Protein AF-A0A8T2PLU5-F1 (afdb_monomer)

Mean predicted aligned error: 11.05 Å

Sequence (264 aa):
MNGEDPSNAMPVIFGKSSCAEYAKEAYTAVVYHNRSPDFHDEIKIKLPASLTDHHHILFTFYHVSCQQKQNTPLETPVGYTWIPMLQNGRLRTGHFCLPVSLEKPPQSYSVLSPDVSHIHVPAATALDGTVPLPGMKWVDNHRGVFNVEVVSVSTIHTQDQYLDKFFALVHALDEHMFPVRIGDMRIMENNLEAELKSSIAALNSSQLEPIVRFLHLLLDKLVLLVVRPPVIAGQIGSALCPELHGPLCPSKFSHSSAIYFFIL

Foldseek 3Di:
DQADDLVPQDQFKQDPPVDRTGDSDDDFDDDPPDPQDDGPDKIKGWDDLDDDLLDKDKDWDWDADPDDDPPDDRIDTQWIAMDQQDFLNAGDFFKDLFWTFRDDDDPPCSNEHLQLPPDPDDPVPPPGSYDPPPPTHTDPNSGRRDIKGKDKDWLRHDPWLLVNQLVQLLVCLVVVDPQGDRPPDTRGLVCSLVSNVVSVVCVVVTDPVSCVSNVVVVVVSVVCCQVQQRQRPNDRSPPHDPDDDDDDDDDDDPDPTIMMMIMD

Nearest PDB structures (foldseek):
  7cly-assembly1_A  TM=7.920E-01  e=7.688E-13  Mus musculus
  7pjj-assembly1_A  TM=5.827E-01  e=6.458E+00  Streptomyces scabiei 87.22

Structure (mmCIF, N/CA/C/O backbone):
data_AF-A0A8T2PLU5-F1
#
_entry.id   AF-A0A8T2PLU5-F1
#
loop_
_atom_site.group_PDB
_atom_site.id
_atom_site.type_symbol
_atom_site.label_atom_id
_atom_site.label_alt_id
_atom_site.label_comp_id
_atom_site.label_asym_id
_atom_site.label_entity_id
_atom_site.label_seq_id
_atom_site.pdbx_PDB_ins_code
_atom_site.Cartn_x
_atom_site.Cartn_y
_atom_site.Cartn_z
_atom_site.occupancy
_atom_site.B_iso_or_equiv
_atom_site.auth_seq_id
_atom_site.auth_comp_id
_atom_site.auth_asym_id
_atom_site.auth_atom_id
_atom_site.pdbx_PDB_model_num
ATOM 1 N N . MET A 1 1 ? -2.612 6.638 5.487 1.00 86.31 1 MET A N 1
ATOM 2 C CA . MET A 1 1 ? -2.217 7.881 6.195 1.00 86.31 1 MET A CA 1
ATOM 3 C C . MET A 1 1 ? -0.884 8.368 5.634 1.00 86.31 1 MET A C 1
ATOM 5 O O . MET A 1 1 ? -0.233 7.570 4.974 1.00 86.31 1 MET A O 1
ATOM 9 N N . ASN A 1 2 ? -0.493 9.631 5.847 1.00 82.81 2 ASN A N 1
ATOM 10 C CA . ASN A 1 2 ? 0.840 10.166 5.498 1.00 82.81 2 ASN A CA 1
ATOM 11 C C . ASN A 1 2 ? 1.488 10.769 6.755 1.00 82.81 2 ASN A C 1
ATOM 13 O O . ASN A 1 2 ? 1.531 11.987 6.922 1.00 82.81 2 ASN A O 1
ATOM 17 N N . GLY A 1 3 ? 1.862 9.893 7.688 1.00 85.62 3 GLY A N 1
ATOM 18 C CA . GLY A 1 3 ? 2.185 10.235 9.077 1.00 85.62 3 GLY A CA 1
ATOM 19 C C . GLY A 1 3 ? 1.317 9.460 10.071 1.00 85.62 3 GLY A C 1
ATOM 20 O O . GLY A 1 3 ? 0.319 8.854 9.683 1.00 85.62 3 GLY A O 1
ATOM 21 N N . GLU A 1 4 ? 1.730 9.445 11.336 1.00 88.06 4 GLU A N 1
ATOM 22 C CA . GLU A 1 4 ? 1.225 8.527 12.373 1.00 88.06 4 GLU A CA 1
ATOM 23 C C . GLU A 1 4 ? 0.131 9.126 13.260 1.00 88.06 4 GLU A C 1
ATOM 25 O O . GLU A 1 4 ? -0.598 8.385 13.920 1.00 88.06 4 GLU A O 1
ATOM 30 N N . ASP A 1 5 ? -0.006 10.454 13.272 1.00 88.31 5 ASP A N 1
ATOM 31 C CA . ASP A 1 5 ? -1.063 11.124 14.020 1.00 88.31 5 ASP A CA 1
ATOM 32 C C . ASP A 1 5 ? -2.411 10.964 13.291 1.00 88.31 5 ASP A C 1
ATOM 34 O O . ASP A 1 5 ? -2.453 11.060 12.060 1.00 88.31 5 ASP A O 1
ATOM 38 N N . PRO A 1 6 ? -3.539 10.776 14.001 1.00 84.62 6 PRO A N 1
ATOM 39 C CA . PRO A 1 6 ? -4.861 10.688 13.375 1.00 84.62 6 PRO A CA 1
ATOM 40 C C . PRO A 1 6 ? -5.200 11.866 12.445 1.00 84.62 6 PRO A C 1
ATOM 42 O O . PRO A 1 6 ? -5.906 11.693 11.451 1.00 84.62 6 PRO A O 1
ATOM 45 N N . SER A 1 7 ? -4.667 13.064 12.702 1.00 88.38 7 SER A N 1
ATOM 46 C CA . SER A 1 7 ? -4.827 14.228 11.820 1.00 88.38 7 SER A CA 1
ATOM 47 C C . SER A 1 7 ? -4.165 14.050 10.446 1.00 88.38 7 SER A C 1
ATOM 49 O O . SER A 1 7 ? -4.600 14.677 9.477 1.00 88.38 7 SER A O 1
ATOM 51 N N . ASN A 1 8 ? -3.180 13.151 10.325 1.00 89.94 8 ASN A N 1
ATOM 52 C CA . ASN A 1 8 ? -2.519 12.777 9.072 1.00 89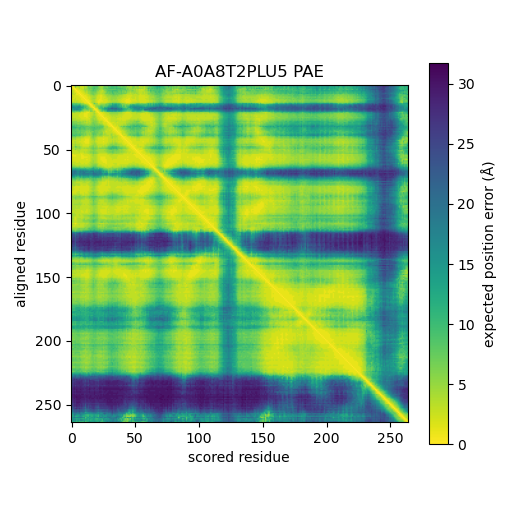.94 8 ASN A CA 1
ATOM 53 C C . ASN A 1 8 ? -3.309 11.741 8.250 1.00 89.94 8 ASN A C 1
ATOM 55 O O . ASN A 1 8 ? -2.843 11.290 7.193 1.00 89.94 8 ASN A O 1
ATOM 59 N N . ALA A 1 9 ? -4.508 11.353 8.700 1.00 91.31 9 ALA A N 1
ATOM 60 C CA . ALA A 1 9 ? -5.415 10.542 7.906 1.00 91.31 9 ALA A CA 1
ATOM 61 C C . ALA A 1 9 ? -5.853 11.297 6.642 1.00 91.31 9 ALA A C 1
ATOM 63 O O . ALA A 1 9 ? -6.350 12.429 6.683 1.00 91.31 9 ALA A O 1
ATOM 64 N N . MET A 1 10 ? -5.640 10.652 5.497 1.00 92.31 10 MET A N 1
ATOM 65 C CA . MET A 1 10 ? -5.844 11.245 4.181 1.00 92.31 10 MET A CA 1
ATOM 66 C C . MET A 1 10 ? -7.239 10.905 3.654 1.00 92.31 10 MET A C 1
ATOM 68 O O . MET A 1 10 ? -7.650 9.755 3.794 1.00 92.31 10 MET A O 1
ATOM 72 N N . PRO A 1 11 ? -7.951 11.845 3.009 1.00 92.38 11 PRO A N 1
ATOM 73 C CA . PRO A 1 11 ? -9.226 11.566 2.360 1.00 92.38 11 PRO A CA 1
ATOM 74 C C . PRO A 1 11 ? -8.965 10.854 1.026 1.00 92.38 11 PRO A C 1
ATOM 76 O O . PRO A 1 11 ? -8.962 11.473 -0.035 1.00 92.38 11 PRO A O 1
ATOM 79 N N . VAL A 1 12 ? -8.659 9.561 1.092 1.00 92.00 12 VAL A N 1
ATOM 80 C CA . VAL A 1 12 ? -8.262 8.739 -0.066 1.00 92.00 12 VAL A CA 1
ATOM 81 C C . VAL A 1 12 ? -9.106 7.483 -0.226 1.00 92.00 12 VAL A C 1
ATOM 83 O O . VAL A 1 12 ? -8.968 6.786 -1.227 1.00 92.00 12 VAL A O 1
ATOM 86 N N . ILE A 1 13 ? -9.980 7.180 0.730 1.00 92.88 13 ILE A N 1
ATOM 87 C CA . ILE A 1 13 ? -10.847 6.006 0.673 1.00 92.88 13 ILE A CA 1
ATOM 88 C C . ILE A 1 13 ? -12.109 6.379 -0.096 1.00 92.88 13 ILE A C 1
ATOM 90 O O . ILE A 1 13 ? -12.711 7.415 0.176 1.00 92.88 13 ILE A O 1
ATOM 94 N N . PHE A 1 14 ? -12.516 5.567 -1.067 1.00 89.38 14 PHE A N 1
ATOM 95 C CA . PHE A 1 14 ? -13.770 5.814 -1.774 1.00 89.38 14 PHE A CA 1
ATOM 96 C C . PHE A 1 14 ? -14.955 5.604 -0.831 1.00 89.38 14 PHE A C 1
ATOM 98 O O . PHE A 1 14 ? -15.034 4.591 -0.135 1.00 89.38 14 PHE A O 1
ATOM 105 N N . GLY A 1 15 ? -15.890 6.555 -0.827 1.00 83.62 15 GLY A N 1
ATOM 106 C CA . GLY A 1 15 ? -17.174 6.382 -0.164 1.00 83.62 15 GLY A CA 1
ATOM 107 C C . GLY A 1 15 ? -18.008 5.260 -0.792 1.00 83.62 15 GLY A C 1
ATOM 108 O O . GLY A 1 15 ? -17.672 4.688 -1.832 1.00 83.62 15 GLY A O 1
ATOM 109 N N . LYS A 1 16 ? -19.149 4.960 -0.163 1.00 76.38 16 LYS A N 1
ATOM 110 C CA . LYS A 1 16 ? -20.149 4.044 -0.735 1.00 76.38 16 LYS A CA 1
ATOM 111 C C . LYS A 1 16 ? -20.596 4.557 -2.108 1.00 76.38 16 LYS A C 1
ATOM 113 O O . LYS A 1 16 ? -20.544 5.754 -2.363 1.00 76.38 16 LYS A O 1
ATOM 118 N N . SER A 1 17 ? -21.089 3.667 -2.966 1.00 68.44 17 SER A N 1
ATOM 119 C CA . SER A 1 17 ? -21.418 3.906 -4.386 1.00 68.44 17 SER A CA 1
ATOM 120 C C . SER A 1 17 ? -22.312 5.122 -4.694 1.00 68.44 17 SER A C 1
ATOM 122 O O . SER A 1 17 ? -22.356 5.565 -5.837 1.00 68.44 17 SER A O 1
ATOM 124 N N . SER A 1 18 ? -22.994 5.687 -3.698 1.00 65.38 18 SER A N 1
ATOM 125 C CA . SER A 1 18 ? -23.814 6.899 -3.801 1.00 65.38 18 SER A CA 1
ATOM 126 C C . SER A 1 18 ? -23.143 8.182 -3.282 1.00 65.38 18 SER A C 1
ATOM 128 O O . SER A 1 18 ? -23.806 9.213 -3.200 1.00 65.38 18 SER A O 1
ATOM 130 N N . CYS A 1 19 ? -21.868 8.141 -2.888 1.00 61.38 19 CYS A N 1
ATOM 131 C CA . CYS A 1 19 ? -21.133 9.266 -2.317 1.00 61.38 19 CYS A CA 1
ATOM 132 C C . CYS A 1 19 ? -19.833 9.506 -3.094 1.00 61.38 19 CYS A C 1
ATOM 134 O O . CYS A 1 19 ? -18.943 8.660 -3.112 1.00 61.38 19 CYS A O 1
ATOM 136 N N . ALA A 1 20 ? -19.725 10.673 -3.731 1.00 63.12 20 ALA A N 1
ATOM 137 C CA . ALA A 1 20 ? -18.543 11.062 -4.503 1.00 63.12 20 ALA A CA 1
ATOM 138 C C . ALA A 1 20 ? -17.372 11.551 -3.626 1.00 63.12 20 ALA A C 1
ATOM 140 O O . ALA A 1 20 ? -16.301 11.854 -4.154 1.00 63.12 20 ALA A O 1
ATOM 141 N N . GLU A 1 21 ? -17.566 11.661 -2.310 1.00 83.81 21 GLU A N 1
ATOM 142 C CA . GLU A 1 21 ? -16.553 12.179 -1.394 1.00 83.81 21 GLU A CA 1
ATOM 143 C C . GLU A 1 21 ? -15.596 11.083 -0.920 1.00 83.81 21 GLU A C 1
ATOM 145 O O . GLU A 1 21 ? -15.991 9.947 -0.639 1.00 83.81 21 GLU A O 1
ATOM 150 N N . TYR A 1 22 ? -14.317 11.447 -0.820 1.00 89.25 22 TYR A N 1
ATOM 151 C CA . TYR A 1 22 ? -13.304 10.580 -0.239 1.00 89.25 22 TYR A CA 1
ATOM 152 C C . TYR A 1 22 ? -13.341 10.658 1.288 1.00 89.25 22 TYR A C 1
ATOM 154 O O . TYR A 1 22 ? -13.323 11.744 1.870 1.00 89.25 22 TYR A O 1
ATOM 162 N N . ALA A 1 23 ? -13.319 9.498 1.932 1.00 91.69 23 ALA A N 1
ATOM 163 C CA . ALA A 1 23 ? -13.262 9.354 3.375 1.00 91.69 23 ALA A CA 1
ATOM 164 C C . ALA A 1 23 ? -11.823 9.148 3.869 1.00 91.69 23 ALA A C 1
ATOM 166 O O . ALA A 1 23 ? -10.929 8.722 3.128 1.00 91.69 23 ALA A O 1
ATOM 167 N N . LYS A 1 24 ? -11.608 9.466 5.149 1.00 92.56 24 LYS A N 1
ATOM 168 C CA . LYS A 1 24 ? -10.340 9.236 5.860 1.00 92.56 24 LYS A CA 1
ATOM 169 C C . LYS A 1 24 ? -10.253 7.856 6.508 1.00 92.56 24 LYS A C 1
ATOM 171 O O . LYS A 1 24 ? -9.154 7.362 6.738 1.00 92.56 24 LYS A O 1
ATOM 176 N N . GLU A 1 25 ? -11.404 7.263 6.785 1.00 92.19 25 GLU A N 1
ATOM 177 C CA . GLU A 1 25 ? -11.571 5.983 7.462 1.00 92.19 25 GLU A CA 1
ATOM 178 C C . GLU A 1 25 ? -12.743 5.221 6.836 1.00 92.19 25 GLU A C 1
ATOM 180 O O . GLU A 1 25 ? -13.618 5.813 6.197 1.00 92.19 25 GLU A O 1
ATOM 185 N N . ALA A 1 26 ? -12.738 3.903 6.998 1.00 91.75 26 ALA A N 1
ATOM 186 C CA . ALA A 1 26 ? -13.814 3.019 6.584 1.00 91.75 26 ALA A CA 1
ATOM 187 C C . ALA A 1 26 ? -14.025 1.951 7.656 1.00 91.75 26 ALA A C 1
ATOM 189 O O . ALA A 1 26 ? -13.087 1.558 8.348 1.00 91.75 26 ALA A O 1
ATOM 190 N N . TYR A 1 27 ? -15.267 1.495 7.769 1.00 90.31 27 TYR A N 1
ATOM 191 C CA . TYR A 1 27 ? -15.693 0.513 8.756 1.00 90.31 27 TYR A CA 1
ATOM 192 C C . TYR A 1 27 ? -16.294 -0.688 8.042 1.00 90.31 27 TYR A C 1
ATOM 194 O O . TYR A 1 27 ? -17.073 -0.521 7.099 1.00 90.31 27 TYR A O 1
ATOM 202 N N . THR A 1 28 ? -15.951 -1.877 8.522 1.00 90.25 28 THR A N 1
ATOM 203 C CA . THR A 1 28 ? -16.570 -3.130 8.092 1.00 90.25 28 THR A CA 1
ATOM 204 C C . THR A 1 28 ? -17.903 -3.342 8.804 1.00 90.25 28 THR A C 1
ATOM 206 O O . THR A 1 28 ? -18.246 -2.648 9.770 1.00 90.25 28 THR A O 1
ATOM 209 N N . ALA A 1 29 ? -18.671 -4.331 8.351 1.00 87.38 29 ALA A N 1
ATOM 210 C CA . ALA A 1 29 ? -19.828 -4.798 9.109 1.00 87.38 29 ALA A CA 1
ATOM 211 C C . ALA A 1 29 ? -19.424 -5.319 10.507 1.00 87.38 29 ALA A C 1
ATOM 213 O O . ALA A 1 29 ? -18.314 -5.806 10.718 1.00 87.38 29 ALA A O 1
ATOM 214 N N . VAL A 1 30 ? -20.344 -5.252 11.474 1.00 87.44 30 VAL A N 1
ATOM 215 C CA . VAL A 1 30 ? -20.145 -5.806 12.825 1.00 87.44 30 VAL A CA 1
ATOM 216 C C . VAL A 1 30 ? -20.863 -7.147 12.925 1.00 87.44 30 VAL A C 1
ATOM 218 O O . VAL A 1 30 ? -22.074 -7.221 12.718 1.00 87.44 30 VAL A O 1
ATOM 221 N N . VAL A 1 31 ? -20.134 -8.205 13.286 1.00 88.12 31 VAL A N 1
ATOM 222 C CA . VAL A 1 31 ? -20.703 -9.546 13.485 1.00 88.12 31 VAL A CA 1
ATOM 223 C C . VAL A 1 31 ? -20.867 -9.823 14.978 1.00 88.12 31 VAL A C 1
ATOM 225 O O . VAL A 1 31 ? -19.904 -9.815 15.744 1.00 88.12 31 VAL A O 1
ATOM 228 N N . TYR A 1 32 ? -22.103 -10.076 15.405 1.00 85.94 32 TYR A N 1
ATOM 229 C CA . TYR A 1 32 ? -22.426 -10.294 16.814 1.00 85.94 32 TYR A CA 1
ATOM 230 C C . TYR A 1 32 ? -21.964 -11.677 17.303 1.00 85.94 32 TYR A C 1
ATOM 232 O O . TYR A 1 32 ? -22.254 -12.688 16.669 1.00 85.94 32 TYR A O 1
ATOM 240 N N . HIS A 1 33 ? -21.274 -11.718 18.451 1.00 84.50 33 HIS A N 1
ATOM 241 C CA . HIS A 1 33 ? -20.776 -12.943 19.110 1.00 84.50 33 HIS A CA 1
ATOM 242 C C . HIS A 1 33 ? -19.928 -13.877 18.234 1.00 84.50 33 HIS A C 1
ATOM 244 O O . HIS A 1 33 ? -19.919 -15.089 18.448 1.00 84.50 33 HIS A O 1
ATOM 250 N N . ASN A 1 34 ? -19.161 -13.329 17.291 1.00 83.88 34 ASN A N 1
ATOM 251 C CA . ASN A 1 34 ? -18.208 -14.108 16.507 1.00 83.88 34 ASN A CA 1
ATOM 252 C C . ASN A 1 34 ? -16.765 -13.688 16.827 1.00 83.88 34 ASN A C 1
ATOM 254 O O . ASN A 1 34 ? -16.407 -12.523 16.683 1.00 83.88 34 ASN A O 1
ATOM 258 N N . ARG A 1 35 ? -15.936 -14.642 17.270 1.00 81.31 35 ARG A N 1
ATOM 259 C CA . ARG A 1 35 ? -14.507 -14.418 17.563 1.00 81.31 35 ARG A CA 1
ATOM 260 C C . ARG A 1 35 ? -13.607 -14.548 16.330 1.00 81.31 35 ARG A C 1
ATOM 262 O O . ARG A 1 35 ? -12.447 -14.168 16.401 1.00 81.31 35 ARG A O 1
ATOM 269 N N . SER A 1 36 ? -14.135 -15.078 15.232 1.00 84.69 36 SER A N 1
ATOM 270 C CA . SER A 1 36 ? -13.455 -15.240 13.946 1.00 84.69 36 SER A CA 1
ATOM 271 C C . SER A 1 36 ? -14.407 -14.809 12.822 1.00 84.69 36 SER A C 1
ATOM 273 O O . SER A 1 36 ? -14.936 -15.664 12.101 1.00 84.69 36 SER A O 1
ATOM 275 N N . PRO A 1 37 ? -14.741 -13.508 12.740 1.00 86.94 37 PRO A N 1
ATOM 276 C CA . PRO A 1 37 ? -15.577 -13.005 11.662 1.00 86.94 37 PRO A CA 1
ATOM 277 C C . PRO A 1 37 ? -14.855 -13.158 10.321 1.00 86.94 37 PRO A C 1
ATOM 279 O O . PRO A 1 37 ? -13.646 -12.954 10.237 1.00 86.94 37 PRO A O 1
ATOM 282 N N . ASP A 1 38 ? -15.621 -13.516 9.296 1.00 87.38 38 ASP A N 1
ATOM 283 C CA . ASP A 1 38 ? -15.189 -13.481 7.904 1.00 87.38 38 ASP A CA 1
ATOM 284 C C . ASP A 1 38 ? -15.899 -12.306 7.230 1.00 87.38 38 ASP A C 1
ATOM 286 O O . ASP A 1 38 ? -17.104 -12.105 7.432 1.00 87.38 38 ASP A O 1
ATOM 290 N N . PHE A 1 39 ? -15.139 -11.501 6.499 1.00 85.44 39 PHE A N 1
ATOM 291 C CA . PHE A 1 39 ? -15.619 -10.292 5.846 1.00 85.44 39 PHE A CA 1
ATOM 292 C C . PHE A 1 39 ? -15.401 -10.427 4.343 1.00 85.44 39 PHE A C 1
ATOM 294 O O . PHE A 1 39 ? -14.437 -11.032 3.888 1.00 85.44 39 PHE A O 1
ATOM 301 N N . HIS A 1 40 ? -16.308 -9.846 3.566 1.00 84.50 40 HIS A N 1
ATOM 302 C CA . HIS A 1 40 ? -16.205 -9.785 2.106 1.00 84.50 40 HIS A CA 1
ATOM 303 C C . HIS A 1 40 ? -16.295 -8.328 1.634 1.00 84.50 40 HIS A C 1
ATOM 305 O O . HIS A 1 40 ? -16.863 -8.030 0.583 1.00 84.50 40 HIS A O 1
ATOM 311 N N . ASP A 1 41 ? -15.820 -7.412 2.481 1.00 85.75 41 ASP A N 1
ATOM 312 C CA . ASP A 1 41 ? -15.869 -5.976 2.243 1.00 85.75 41 ASP A CA 1
ATOM 313 C C . ASP A 1 41 ? -14.686 -5.568 1.355 1.00 85.75 41 ASP A C 1
ATOM 315 O O . ASP A 1 41 ? -13.535 -5.717 1.743 1.00 85.75 41 ASP A O 1
ATOM 319 N N . GLU A 1 42 ? -14.972 -4.993 0.185 1.00 89.75 42 GLU A N 1
ATOM 320 C CA . GLU A 1 42 ? -13.949 -4.442 -0.709 1.00 89.75 42 GLU A CA 1
ATOM 321 C C . GLU A 1 42 ? -13.784 -2.934 -0.460 1.00 89.75 42 GLU A C 1
ATOM 323 O O . GLU A 1 42 ? -14.684 -2.138 -0.754 1.00 89.75 42 GLU A O 1
ATOM 328 N N . ILE A 1 43 ? -12.623 -2.514 0.051 1.00 90.88 43 ILE A N 1
ATOM 329 C CA . ILE A 1 43 ? -12.323 -1.095 0.304 1.00 90.88 43 ILE A CA 1
ATOM 330 C C . ILE A 1 43 ? -11.381 -0.567 -0.773 1.00 90.88 43 ILE A C 1
ATOM 332 O O . ILE A 1 43 ? -10.246 -1.025 -0.915 1.00 90.88 43 ILE A O 1
ATOM 336 N N . LYS A 1 44 ? -11.833 0.453 -1.510 1.00 91.50 44 LYS A N 1
ATOM 337 C CA . LYS A 1 44 ? -11.026 1.104 -2.548 1.00 91.50 44 LYS A CA 1
ATOM 338 C C . LYS A 1 44 ? -10.281 2.300 -1.982 1.00 91.50 44 LYS A C 1
ATOM 340 O O . LYS A 1 44 ? -10.884 3.146 -1.320 1.00 91.50 44 LYS A O 1
ATOM 345 N N . ILE A 1 45 ? -8.999 2.425 -2.312 1.00 92.38 45 ILE A N 1
ATOM 346 C CA . ILE A 1 45 ? -8.157 3.541 -1.863 1.00 92.38 45 ILE A CA 1
ATOM 347 C C . ILE A 1 45 ? -7.420 4.156 -3.055 1.00 92.38 45 ILE A C 1
ATOM 349 O O . ILE A 1 45 ? -6.751 3.455 -3.808 1.00 92.38 45 ILE A O 1
ATOM 353 N N . LYS A 1 46 ? -7.527 5.476 -3.226 1.00 91.56 46 LYS A N 1
ATOM 354 C CA . LYS A 1 46 ? -6.785 6.256 -4.224 1.00 91.56 46 LYS A CA 1
ATOM 355 C C . LYS A 1 46 ? -5.550 6.880 -3.585 1.00 91.56 46 LYS A C 1
ATOM 357 O O . LYS A 1 46 ? -5.627 7.965 -3.010 1.00 91.56 46 LYS A O 1
ATOM 362 N N . LEU A 1 47 ? -4.406 6.220 -3.698 1.00 89.31 47 LEU A N 1
ATOM 363 C CA . LEU A 1 47 ? -3.167 6.761 -3.154 1.00 89.31 47 LEU A CA 1
ATOM 364 C C . LEU A 1 47 ? -2.595 7.904 -4.015 1.00 89.31 47 LEU A C 1
ATOM 366 O O . LEU A 1 47 ? -2.859 7.977 -5.223 1.00 89.31 47 LEU A O 1
ATOM 370 N N . PRO A 1 48 ? -1.805 8.809 -3.405 1.00 88.69 48 PRO A N 1
ATOM 371 C CA . PRO A 1 48 ? -1.052 9.823 -4.135 1.00 88.69 48 PRO A CA 1
ATOM 372 C C . PRO A 1 48 ? -0.103 9.201 -5.158 1.00 88.69 48 PRO A C 1
ATOM 374 O O . PRO A 1 48 ? 0.434 8.123 -4.935 1.00 88.69 48 PRO A O 1
ATOM 377 N N . ALA A 1 49 ? 0.165 9.925 -6.246 1.00 83.00 49 ALA A N 1
ATOM 378 C CA . ALA A 1 49 ? 1.131 9.494 -7.257 1.00 83.00 49 ALA A CA 1
ATOM 379 C C . ALA A 1 49 ? 2.563 9.370 -6.703 1.00 83.00 49 ALA A C 1
ATOM 381 O O . ALA A 1 49 ? 3.315 8.503 -7.130 1.00 83.00 49 ALA A O 1
ATOM 382 N N . SER A 1 50 ? 2.926 10.238 -5.753 1.00 85.25 50 SER A N 1
ATOM 383 C CA . SER A 1 50 ? 4.215 10.210 -5.062 1.00 85.25 50 SER A CA 1
ATOM 384 C C . SER A 1 50 ? 4.030 9.610 -3.674 1.00 85.25 50 SER A C 1
ATOM 386 O O . SER A 1 50 ? 3.624 10.305 -2.742 1.00 85.25 50 SER A O 1
ATOM 388 N N . LEU A 1 51 ? 4.320 8.319 -3.546 1.00 87.94 51 LEU A N 1
ATOM 389 C CA . LEU A 1 51 ? 4.351 7.636 -2.258 1.00 87.94 51 LEU A CA 1
ATOM 390 C C . LEU A 1 51 ? 5.670 7.887 -1.527 1.00 87.94 51 LEU A C 1
ATOM 392 O O . LEU A 1 51 ? 6.702 8.162 -2.131 1.00 87.94 51 LEU A O 1
ATOM 396 N N . THR A 1 52 ? 5.613 7.783 -0.206 1.00 89.19 52 THR A N 1
ATOM 397 C CA . THR A 1 52 ? 6.761 7.871 0.705 1.00 89.19 52 THR A CA 1
ATOM 398 C C . THR A 1 52 ? 6.690 6.716 1.695 1.00 89.19 52 THR A C 1
ATOM 400 O O . THR A 1 52 ? 5.610 6.155 1.896 1.00 89.19 52 THR A O 1
ATOM 403 N N . ASP A 1 53 ? 7.797 6.412 2.369 1.00 85.88 53 ASP A N 1
ATOM 404 C CA . ASP A 1 53 ? 7.860 5.323 3.356 1.00 85.88 53 ASP A CA 1
ATOM 405 C C . ASP A 1 53 ? 6.949 5.555 4.579 1.00 85.88 53 ASP A C 1
ATOM 407 O O . ASP A 1 53 ? 6.624 4.625 5.305 1.00 85.88 53 ASP A O 1
ATOM 411 N N . HIS A 1 54 ? 6.462 6.782 4.789 1.00 88.94 54 HIS A N 1
ATOM 412 C CA . HIS A 1 54 ? 5.500 7.099 5.852 1.00 88.94 54 HIS A CA 1
ATOM 413 C C . HIS A 1 54 ? 4.050 6.747 5.497 1.00 88.94 54 HIS A C 1
ATOM 415 O O . HIS A 1 54 ? 3.169 6.791 6.367 1.00 88.94 54 HIS A O 1
ATOM 421 N N . HIS A 1 55 ? 3.773 6.424 4.229 1.00 92.50 55 HIS A N 1
ATOM 422 C CA . HIS A 1 55 ? 2.439 6.018 3.818 1.00 92.50 55 HIS A CA 1
ATOM 423 C C . HIS A 1 55 ? 2.149 4.601 4.294 1.00 92.50 55 HIS A C 1
ATOM 425 O O . HIS A 1 55 ? 2.855 3.659 3.954 1.00 92.50 55 HIS A O 1
ATOM 431 N N . HIS A 1 56 ? 1.066 4.442 5.043 1.00 93.94 56 HIS A N 1
ATOM 432 C CA . HIS A 1 56 ? 0.642 3.149 5.572 1.00 93.94 56 HIS A CA 1
ATOM 433 C C . HIS A 1 56 ? -0.883 3.064 5.669 1.00 93.94 56 HIS A C 1
ATOM 435 O O . HIS A 1 56 ? -1.585 4.087 5.695 1.00 93.94 56 HIS A O 1
ATOM 441 N N . ILE A 1 57 ? -1.390 1.837 5.738 1.00 94.94 57 ILE A N 1
ATOM 442 C CA . ILE A 1 57 ? -2.770 1.530 6.116 1.00 94.94 57 ILE A CA 1
ATOM 443 C C . ILE A 1 57 ? -2.747 1.080 7.573 1.00 94.94 57 ILE A C 1
ATOM 445 O O . ILE A 1 57 ? -1.995 0.172 7.918 1.00 94.94 57 ILE A O 1
ATOM 449 N N . LEU A 1 58 ? -3.554 1.723 8.414 1.00 95.50 58 LEU A N 1
ATOM 450 C CA . LEU A 1 58 ? -3.754 1.341 9.807 1.00 95.50 58 LEU A CA 1
ATOM 451 C C . LEU A 1 58 ? -5.106 0.640 9.934 1.00 95.50 58 LEU A C 1
ATOM 453 O O . LEU A 1 58 ? -6.132 1.190 9.541 1.00 95.50 58 LEU A O 1
ATOM 457 N N . PHE A 1 59 ? -5.099 -0.541 10.534 1.00 95.56 59 PHE A N 1
ATOM 458 C CA . PHE A 1 59 ? -6.289 -1.283 10.917 1.00 95.56 59 PHE A CA 1
ATOM 459 C C . PHE A 1 59 ? -6.465 -1.176 12.429 1.00 95.56 59 PHE A C 1
ATOM 461 O O . PHE A 1 59 ? -5.534 -1.439 13.194 1.00 95.56 59 PHE A O 1
ATOM 468 N N . THR A 1 60 ? -7.667 -0.800 12.859 1.00 95.44 60 THR A N 1
ATOM 469 C CA . THR A 1 60 ? -8.046 -0.772 14.275 1.00 95.44 60 THR A CA 1
ATOM 470 C C . THR A 1 60 ? -9.241 -1.685 14.480 1.00 95.44 60 THR A C 1
ATOM 472 O O . THR A 1 60 ? -10.255 -1.555 13.798 1.00 95.44 60 THR A O 1
ATOM 475 N N . PHE A 1 61 ? -9.123 -2.609 15.426 1.00 94.44 61 PHE A N 1
ATOM 476 C CA . PHE A 1 61 ? -10.182 -3.546 15.776 1.00 94.44 61 PHE A CA 1
ATOM 477 C C . PHE A 1 61 ? -10.963 -2.994 16.957 1.00 94.44 61 PHE A C 1
ATOM 479 O O . PHE A 1 61 ? -10.370 -2.625 17.972 1.00 94.44 61 PHE A O 1
ATOM 486 N N . TYR A 1 62 ? -12.288 -2.976 16.848 1.00 92.62 62 TYR A N 1
ATOM 487 C CA . TYR A 1 62 ? -13.178 -2.477 17.889 1.00 92.62 62 TYR A CA 1
ATOM 488 C C . TYR A 1 62 ? -14.073 -3.587 18.426 1.00 92.62 62 TYR A C 1
ATOM 490 O O . TYR A 1 62 ? -14.613 -4.399 17.679 1.00 92.62 62 TYR A O 1
ATOM 498 N N . HIS A 1 63 ? -14.278 -3.577 19.739 1.00 90.25 63 HIS A N 1
ATOM 499 C CA . HIS A 1 63 ? -15.390 -4.266 20.369 1.00 90.25 63 HIS A CA 1
ATOM 500 C C . HIS A 1 63 ? -16.575 -3.302 20.480 1.00 90.25 63 HIS A C 1
ATOM 502 O O . HIS A 1 63 ? -16.473 -2.269 21.147 1.00 90.25 63 HIS A O 1
ATOM 508 N N . VAL A 1 64 ? -17.701 -3.661 19.859 1.00 90.56 64 VAL A N 1
ATOM 509 C CA . VAL A 1 64 ? -18.933 -2.860 19.851 1.00 90.56 64 VAL A CA 1
ATOM 510 C C . VAL A 1 64 ? -19.933 -3.435 20.852 1.00 90.56 64 VAL A C 1
ATOM 512 O O . VAL A 1 64 ? -20.372 -4.580 20.732 1.00 90.56 64 VAL A O 1
ATOM 515 N N . SER A 1 65 ? -20.305 -2.646 21.858 1.00 85.19 65 SER A N 1
ATOM 516 C CA . SER A 1 65 ? -21.213 -3.081 22.923 1.00 85.19 65 SER A CA 1
ATOM 517 C C . SER A 1 65 ? -22.678 -2.856 22.542 1.00 85.19 65 SER A C 1
ATOM 519 O O . SER A 1 65 ? -23.102 -1.725 22.337 1.00 85.19 65 SER A O 1
ATOM 521 N N . CYS A 1 66 ? -23.505 -3.907 22.542 1.00 80.75 66 CYS A N 1
ATOM 522 C CA . CYS A 1 66 ? -24.951 -3.765 22.293 1.00 80.75 66 CYS A CA 1
ATOM 523 C C . CYS A 1 66 ? -25.742 -3.228 23.502 1.00 80.75 66 CYS A C 1
ATOM 525 O O . CYS A 1 66 ? -26.906 -2.864 23.364 1.00 80.75 66 CYS A O 1
ATOM 527 N N . GLN A 1 67 ? -25.141 -3.210 24.697 1.00 75.69 67 GLN A N 1
ATOM 528 C CA . GLN A 1 67 ? -25.761 -2.708 25.925 1.00 75.69 67 GLN A CA 1
ATOM 529 C C . GLN A 1 67 ? -25.040 -1.440 26.384 1.00 75.69 67 GLN A C 1
ATOM 531 O O . GLN A 1 67 ? -23.898 -1.509 26.838 1.00 75.69 67 GLN A O 1
ATOM 536 N N . GLN A 1 68 ? -25.711 -0.288 26.314 1.00 64.94 68 GLN A N 1
ATOM 537 C CA . GLN A 1 68 ? -25.207 0.948 26.913 1.00 64.94 68 GLN A CA 1
ATOM 538 C C . GLN A 1 68 ? -25.393 0.889 28.433 1.00 64.94 68 GLN A C 1
ATOM 540 O O . GLN A 1 68 ? -26.428 1.278 28.973 1.00 64.94 68 GLN A O 1
ATOM 545 N N . LYS A 1 69 ? -24.385 0.376 29.142 1.00 73.88 69 LYS A N 1
ATOM 546 C CA . LYS A 1 69 ? -24.257 0.637 30.578 1.00 73.88 69 LYS A CA 1
ATOM 547 C C . LYS A 1 69 ? -23.801 2.087 30.760 1.00 73.88 69 LYS A C 1
ATOM 549 O O . LYS A 1 69 ? -23.022 2.599 29.956 1.00 73.88 69 LYS A O 1
ATOM 554 N N . GLN A 1 70 ? -24.287 2.759 31.805 1.00 66.94 70 GLN A N 1
ATOM 555 C CA . GLN A 1 70 ? -23.808 4.103 32.141 1.00 66.94 70 GLN A CA 1
ATOM 556 C C . GLN A 1 70 ? -22.276 4.066 32.294 1.00 66.94 70 GLN A C 1
ATOM 558 O O . GLN A 1 70 ? -21.750 3.224 33.019 1.00 66.94 70 GLN A O 1
ATOM 563 N N . ASN A 1 71 ? -21.583 4.975 31.600 1.00 72.94 71 ASN A N 1
ATOM 564 C CA . ASN A 1 71 ? -20.125 5.182 31.604 1.00 72.94 71 ASN A CA 1
ATOM 565 C C . ASN A 1 71 ? -19.241 4.204 30.805 1.00 72.94 71 ASN A C 1
ATOM 567 O O . ASN A 1 71 ? -18.020 4.300 30.917 1.00 72.94 71 ASN A O 1
ATOM 571 N N . THR A 1 72 ? -19.785 3.313 29.970 1.00 74.00 72 THR A N 1
ATOM 572 C CA . THR A 1 72 ? -18.956 2.539 29.019 1.00 74.00 72 THR A CA 1
ATOM 573 C C . THR A 1 72 ? -19.078 3.087 27.596 1.00 74.00 72 THR A C 1
ATOM 575 O O . THR A 1 72 ? -20.210 3.286 27.146 1.00 74.00 72 THR A O 1
ATOM 578 N N . PRO A 1 73 ? -17.964 3.315 26.871 1.00 82.25 73 PRO A N 1
ATOM 579 C CA . PRO A 1 73 ? -18.020 3.728 25.471 1.00 82.25 73 PRO A CA 1
ATOM 580 C C . PRO A 1 73 ? -18.689 2.646 24.613 1.00 82.25 73 PRO A C 1
ATOM 582 O O . PRO A 1 73 ? -18.590 1.453 24.909 1.00 82.25 73 PRO A O 1
ATOM 585 N N . LEU A 1 74 ? -19.386 3.073 23.555 1.00 87.12 74 LEU A N 1
ATOM 586 C CA . LEU A 1 74 ? -20.053 2.165 22.616 1.00 87.12 74 LEU A CA 1
ATOM 587 C C . LEU A 1 74 ? -19.039 1.255 21.910 1.00 87.12 74 LEU A C 1
ATOM 589 O O . LEU A 1 74 ? -19.287 0.061 21.742 1.00 87.12 74 LEU A O 1
ATOM 593 N N . GLU A 1 75 ? -17.895 1.830 21.550 1.00 90.56 75 GLU A N 1
ATOM 594 C CA . GLU A 1 75 ? -16.812 1.181 20.827 1.00 90.56 75 GLU A CA 1
ATOM 595 C C . GLU A 1 75 ? -15.529 1.289 21.646 1.00 90.56 75 GLU A C 1
ATOM 597 O O . GLU A 1 75 ? -15.112 2.381 22.040 1.00 90.56 75 GLU A O 1
ATOM 602 N N . THR A 1 76 ? -14.897 0.147 21.895 1.00 91.69 76 THR A N 1
ATOM 603 C CA . THR A 1 76 ? -13.614 0.082 22.597 1.00 91.69 76 THR A CA 1
ATOM 604 C C . THR A 1 76 ? -12.584 -0.526 21.655 1.00 91.69 76 THR A C 1
ATOM 606 O O . THR A 1 76 ? -12.806 -1.648 21.197 1.00 91.69 76 THR A O 1
ATOM 609 N N . PRO A 1 77 ? -11.467 0.155 21.349 1.00 93.31 77 PRO A N 1
ATOM 610 C CA . PRO A 1 77 ? -10.414 -0.443 20.542 1.00 93.31 77 PRO A CA 1
ATOM 611 C C . PRO A 1 77 ? -9.769 -1.601 21.310 1.00 93.31 77 PRO A C 1
ATOM 613 O O . PRO A 1 77 ? -9.399 -1.457 22.476 1.00 93.31 77 PRO A O 1
ATOM 616 N N . VAL A 1 78 ? -9.650 -2.749 20.653 1.00 93.94 78 VAL A N 1
ATOM 617 C CA . VAL A 1 78 ? -9.121 -4.000 21.219 1.00 93.94 78 VAL A CA 1
ATOM 618 C C . VAL A 1 78 ? -7.876 -4.504 20.501 1.00 93.94 78 VAL A C 1
ATOM 620 O O . VAL A 1 78 ? -7.214 -5.407 21.005 1.00 93.94 78 VAL A O 1
ATOM 623 N N . GLY A 1 79 ? -7.523 -3.915 19.358 1.00 95.12 79 GLY A N 1
ATOM 624 C CA . GLY A 1 79 ? -6.253 -4.213 18.722 1.00 95.12 79 GLY A CA 1
ATOM 625 C C . GLY A 1 79 ? -5.917 -3.319 17.540 1.00 95.12 79 GLY A C 1
ATOM 626 O O . GLY A 1 79 ? -6.767 -2.581 17.040 1.00 95.12 79 GLY A O 1
ATOM 627 N N . TYR A 1 80 ? -4.669 -3.418 17.091 1.00 95.38 80 TYR A N 1
ATOM 628 C CA . TYR A 1 80 ? -4.106 -2.629 16.001 1.00 95.38 80 TYR A CA 1
ATOM 629 C C . TYR A 1 80 ? -3.182 -3.483 15.134 1.00 95.38 80 TYR A C 1
ATOM 631 O O . TYR A 1 80 ? -2.424 -4.308 15.644 1.00 95.38 80 TYR A O 1
ATOM 639 N N . THR A 1 81 ? -3.203 -3.256 13.827 1.00 94.94 81 THR A N 1
ATOM 640 C CA . THR A 1 81 ? -2.171 -3.743 12.902 1.00 94.94 81 THR A CA 1
ATOM 641 C C . THR A 1 81 ? -2.041 -2.781 11.728 1.00 94.94 81 THR A C 1
ATOM 643 O O . THR A 1 81 ? -2.881 -1.898 11.561 1.00 94.94 81 THR A O 1
ATOM 646 N N . TRP A 1 82 ? -0.980 -2.879 10.939 1.00 94.31 82 TRP A N 1
ATOM 647 C CA . TRP A 1 82 ? -0.732 -1.931 9.857 1.00 94.31 82 TRP A CA 1
ATOM 648 C C . TRP A 1 82 ? 0.078 -2.546 8.722 1.00 94.31 82 TRP A C 1
ATOM 650 O O . TRP A 1 82 ? 0.791 -3.530 8.901 1.00 94.31 82 TRP A O 1
ATOM 660 N N . ILE A 1 83 ? -0.014 -1.925 7.548 1.00 93.44 83 ILE A N 1
ATOM 661 C CA . ILE A 1 83 ? 0.779 -2.276 6.370 1.00 93.44 83 ILE A CA 1
ATOM 662 C C . ILE A 1 83 ? 1.477 -1.004 5.874 1.00 93.44 83 ILE A C 1
ATOM 664 O O . ILE A 1 83 ? 0.785 -0.069 5.456 1.00 93.44 83 ILE A O 1
ATOM 668 N N . PRO A 1 84 ? 2.820 -0.937 5.892 1.00 91.88 84 PRO A N 1
ATOM 669 C CA . PRO A 1 84 ? 3.569 0.080 5.155 1.00 91.88 84 PRO A CA 1
ATOM 670 C C . PRO A 1 84 ? 3.293 -0.055 3.655 1.00 91.88 84 PRO A C 1
ATOM 672 O O . PRO A 1 84 ? 3.388 -1.150 3.104 1.00 91.88 84 PRO A O 1
ATOM 675 N N . MET A 1 85 ? 2.926 1.034 2.980 1.00 91.00 85 MET A N 1
ATOM 676 C CA . MET A 1 85 ? 2.568 0.999 1.555 1.00 91.00 85 MET A CA 1
ATOM 677 C C . MET A 1 85 ? 3.783 0.878 0.653 1.00 91.00 85 MET A C 1
ATOM 679 O O . MET A 1 85 ? 3.680 0.289 -0.420 1.00 91.00 85 MET A O 1
ATOM 683 N N . LEU A 1 86 ? 4.922 1.410 1.082 1.00 86.50 86 LEU A N 1
ATOM 684 C CA . LEU A 1 86 ? 6.162 1.384 0.327 1.00 86.50 86 LEU A CA 1
ATOM 685 C C . LEU A 1 86 ? 7.232 0.645 1.129 1.00 86.50 86 LEU A C 1
ATOM 687 O O . LEU A 1 86 ? 7.386 0.869 2.326 1.00 86.50 86 LEU A O 1
ATOM 691 N N . GLN A 1 87 ? 7.967 -0.240 0.465 1.00 79.00 87 GLN A N 1
ATOM 692 C CA . GLN A 1 87 ? 9.154 -0.885 1.011 1.00 79.00 87 GLN A CA 1
ATOM 693 C C . GLN A 1 87 ? 10.206 -0.954 -0.090 1.00 79.00 87 GLN A C 1
ATOM 695 O O . GLN A 1 87 ? 9.961 -1.526 -1.152 1.00 79.00 87 GLN A O 1
ATOM 700 N N . ASN A 1 88 ? 11.373 -0.350 0.142 1.00 74.31 88 ASN A N 1
ATOM 701 C CA . ASN A 1 88 ? 12.468 -0.301 -0.833 1.00 74.31 88 ASN A CA 1
ATOM 702 C C . ASN A 1 88 ? 12.010 0.230 -2.213 1.00 74.31 88 ASN A C 1
ATOM 704 O O . ASN A 1 88 ? 12.385 -0.304 -3.254 1.00 74.31 88 ASN A O 1
ATOM 708 N N . GLY A 1 89 ? 11.140 1.252 -2.220 1.00 76.81 89 GLY A N 1
ATOM 709 C CA . GLY A 1 89 ? 10.581 1.856 -3.439 1.00 76.81 89 GLY A CA 1
ATOM 710 C C . GLY A 1 89 ? 9.490 1.034 -4.138 1.00 76.81 89 GLY A C 1
ATOM 711 O O . GLY A 1 89 ? 8.922 1.488 -5.134 1.00 76.81 89 GLY A O 1
ATOM 712 N N . ARG A 1 90 ? 9.153 -0.150 -3.614 1.00 81.38 90 ARG A N 1
ATOM 713 C CA . ARG A 1 90 ? 8.110 -1.022 -4.155 1.00 81.38 90 ARG A CA 1
ATOM 714 C C . ARG A 1 90 ? 6.842 -0.958 -3.329 1.00 81.38 90 ARG A C 1
ATOM 716 O O . ARG A 1 90 ? 6.868 -0.910 -2.101 1.00 81.38 90 ARG A O 1
ATOM 723 N N . LEU A 1 91 ? 5.724 -0.977 -4.039 1.00 88.06 91 LEU A N 1
ATOM 724 C CA . LEU A 1 91 ? 4.400 -0.998 -3.446 1.00 88.06 91 LEU A CA 1
ATOM 725 C C . LEU A 1 91 ? 4.148 -2.359 -2.788 1.00 88.06 91 LEU A C 1
ATOM 727 O O . LEU A 1 91 ? 4.321 -3.389 -3.440 1.00 88.06 91 LEU A O 1
ATOM 731 N N . ARG A 1 92 ? 3.725 -2.378 -1.524 1.00 87.50 92 ARG A N 1
ATOM 732 C CA . ARG A 1 92 ? 3.372 -3.626 -0.839 1.00 87.50 92 ARG A CA 1
ATOM 733 C C . ARG A 1 92 ? 1.974 -4.085 -1.247 1.00 87.50 92 ARG A C 1
ATOM 735 O O . ARG A 1 92 ? 0.991 -3.385 -1.018 1.00 87.50 92 ARG A O 1
ATOM 742 N N . THR A 1 93 ? 1.900 -5.272 -1.839 1.00 90.31 93 THR A N 1
ATOM 743 C CA . THR A 1 93 ? 0.666 -5.920 -2.304 1.00 90.31 93 THR A CA 1
ATOM 744 C C . THR A 1 93 ? 0.708 -7.421 -2.004 1.00 90.31 93 THR A C 1
ATOM 746 O O . THR A 1 93 ? 1.751 -7.947 -1.610 1.00 90.31 93 THR A O 1
ATOM 749 N N . GLY A 1 94 ? -0.422 -8.105 -2.179 1.00 90.38 94 GLY A N 1
ATOM 750 C CA . GLY A 1 94 ? -0.579 -9.545 -1.979 1.00 90.38 94 GLY A CA 1
ATOM 751 C C . GLY A 1 94 ? -1.405 -9.897 -0.744 1.00 90.38 94 GLY A C 1
ATOM 752 O O . GLY A 1 94 ? -2.075 -9.045 -0.161 1.00 90.38 94 GLY A O 1
ATOM 753 N N . HIS A 1 95 ? -1.359 -11.171 -0.357 1.00 91.38 95 HIS A N 1
ATOM 754 C CA . HIS A 1 95 ? -2.018 -11.667 0.848 1.00 91.38 95 HIS A CA 1
ATOM 755 C C . HIS A 1 95 ? -1.128 -11.466 2.072 1.00 91.38 95 HIS A C 1
ATOM 757 O O . HIS A 1 95 ? 0.036 -11.872 2.083 1.00 91.38 95 HIS A O 1
ATOM 763 N N . PHE A 1 96 ? -1.705 -10.898 3.121 1.00 91.38 96 PHE A N 1
ATOM 764 C CA . PHE A 1 96 ? -1.054 -10.684 4.402 1.00 91.38 96 PHE A CA 1
ATOM 765 C C . PHE A 1 96 ? -1.750 -11.510 5.477 1.00 91.38 96 PHE A C 1
ATOM 767 O O . PHE A 1 96 ? -2.975 -11.589 5.512 1.00 91.38 96 PHE A O 1
ATOM 774 N N . CYS A 1 97 ? -0.952 -12.092 6.369 1.00 92.75 97 CYS A N 1
ATOM 775 C CA . CYS A 1 97 ? -1.399 -12.788 7.570 1.00 92.75 97 CYS A CA 1
ATOM 776 C C . CYS A 1 97 ? -0.782 -12.057 8.769 1.00 92.75 97 CYS A C 1
ATOM 778 O O . CYS A 1 97 ? 0.260 -12.453 9.291 1.00 92.75 97 CYS A O 1
ATOM 780 N N . LEU A 1 98 ? -1.389 -10.928 9.134 1.00 92.81 98 LEU A N 1
ATOM 781 C CA . LEU A 1 98 ? -0.821 -9.947 10.050 1.00 92.81 98 LEU A CA 1
ATOM 782 C C . LEU A 1 98 ? -1.108 -10.304 11.510 1.00 92.81 98 LEU A C 1
ATOM 784 O O . LEU A 1 98 ? -2.228 -10.713 11.855 1.00 92.81 98 LEU A O 1
ATOM 788 N N . PRO A 1 99 ? -0.140 -10.103 12.413 1.00 92.69 99 PRO A N 1
ATOM 789 C CA . PRO A 1 99 ? -0.406 -10.149 13.832 1.00 92.69 99 PRO A CA 1
ATOM 790 C C . PRO A 1 99 ? -1.094 -8.869 14.299 1.00 92.69 99 PRO A C 1
ATOM 792 O O . PRO A 1 99 ? -0.956 -7.797 13.703 1.00 92.69 99 PRO A O 1
ATOM 795 N N . VAL A 1 100 ? -1.823 -8.986 15.406 1.00 93.88 100 VAL A N 1
ATOM 796 C CA . VAL A 1 100 ? -2.583 -7.881 15.994 1.00 93.88 100 VAL A CA 1
ATOM 797 C C . VAL A 1 100 ? -1.987 -7.524 17.348 1.00 93.88 100 VAL A C 1
ATOM 799 O O . VAL A 1 100 ? -1.856 -8.372 18.231 1.00 93.88 100 VAL A O 1
ATOM 802 N N . SER A 1 101 ? -1.605 -6.261 17.507 1.00 93.12 101 SER A N 1
ATOM 803 C CA . SER A 1 101 ? -1.137 -5.702 18.772 1.00 93.12 101 SER A CA 1
ATOM 804 C C . SER A 1 101 ? -2.322 -5.347 19.661 1.00 93.12 101 SER A C 1
ATOM 806 O O . SER A 1 101 ? -3.299 -4.777 19.186 1.00 93.12 101 SER A O 1
ATOM 808 N N . LEU A 1 102 ? -2.219 -5.633 20.957 1.00 92.56 102 LEU A N 1
ATOM 809 C CA . LEU A 1 102 ? -3.170 -5.195 21.986 1.00 92.56 102 LEU A CA 1
ATOM 810 C C . LEU A 1 102 ? -2.944 -3.732 22.401 1.00 92.56 102 LEU A C 1
ATOM 812 O O . LEU A 1 102 ? -3.788 -3.122 23.055 1.00 92.56 102 LEU A O 1
ATOM 816 N N . GLU A 1 103 ? -1.792 -3.174 22.041 1.00 91.69 103 GLU A N 1
ATOM 817 C CA . GLU A 1 103 ? -1.377 -1.813 22.366 1.00 91.69 103 GLU A CA 1
ATOM 818 C C . GLU A 1 103 ? -1.268 -0.970 21.092 1.00 91.69 103 GLU A C 1
ATOM 820 O O . GLU A 1 103 ? -1.119 -1.502 19.986 1.00 91.69 103 GLU A O 1
ATOM 825 N N . LYS A 1 104 ? -1.361 0.357 21.238 1.00 90.81 104 LYS A N 1
ATOM 826 C CA . LYS A 1 104 ? -1.197 1.271 20.103 1.00 90.81 104 LYS A CA 1
ATOM 827 C C . LYS A 1 104 ? 0.177 1.062 19.449 1.00 90.81 104 LYS A C 1
ATOM 829 O O . LYS A 1 104 ? 1.136 0.789 20.174 1.00 90.81 104 LYS A O 1
ATOM 834 N N . PRO A 1 105 ? 0.288 1.224 18.120 1.00 89.50 105 PRO A N 1
ATOM 835 C CA . PRO A 1 105 ? 1.575 1.139 17.443 1.00 89.50 105 PRO A CA 1
ATOM 836 C C . PRO A 1 105 ? 2.615 2.097 18.061 1.00 89.50 105 PRO A C 1
ATOM 838 O O . PRO A 1 105 ? 2.246 3.195 18.494 1.00 89.50 105 PRO A O 1
ATOM 841 N N . PRO A 1 106 ? 3.898 1.698 18.133 1.00 86.88 106 PRO A N 1
ATOM 842 C CA . PRO A 1 106 ? 4.969 2.532 18.670 1.00 86.88 106 PRO A CA 1
ATOM 843 C C . PRO A 1 106 ? 5.286 3.696 17.728 1.00 86.88 106 PRO A C 1
ATOM 845 O O . PRO A 1 106 ? 4.807 3.748 16.600 1.00 86.88 106 PRO A O 1
ATOM 848 N N . GLN A 1 107 ? 6.138 4.621 18.165 1.00 84.94 107 GLN A N 1
ATOM 849 C CA . GLN A 1 107 ? 6.649 5.666 17.274 1.00 84.94 107 GLN A CA 1
ATOM 850 C C . GLN A 1 107 ? 7.399 5.059 16.085 1.00 84.94 107 GLN A C 1
ATOM 852 O O . GLN A 1 107 ? 8.112 4.064 16.238 1.00 84.94 107 GLN A O 1
ATOM 857 N N . SER A 1 108 ? 7.266 5.689 14.921 1.00 85.38 108 SER A N 1
ATOM 858 C CA . SER A 1 108 ? 7.898 5.265 13.668 1.00 85.38 108 SER A CA 1
ATOM 859 C C . SER A 1 108 ? 7.383 3.923 13.133 1.00 85.38 108 SER A C 1
ATOM 861 O O . SER A 1 108 ? 8.022 3.326 12.270 1.00 85.38 108 SER A O 1
ATOM 863 N N . TYR A 1 109 ? 6.230 3.428 13.600 1.00 87.19 109 TYR A N 1
ATOM 864 C CA . TYR A 1 109 ? 5.646 2.181 13.100 1.00 87.19 109 TYR A CA 1
ATOM 865 C C . TYR A 1 109 ? 5.345 2.214 11.598 1.00 87.19 109 TYR A C 1
ATOM 867 O O . TYR A 1 109 ? 5.338 1.164 10.964 1.00 87.19 109 TYR A O 1
ATOM 875 N N . SER A 1 110 ? 5.120 3.400 11.025 1.00 85.62 110 SER A N 1
ATOM 876 C CA . SER A 1 110 ? 4.788 3.578 9.606 1.00 85.62 110 SER A CA 1
ATOM 877 C C . SER A 1 110 ? 5.831 2.988 8.652 1.00 85.62 110 SER A C 1
ATOM 879 O O . SER A 1 110 ? 5.464 2.539 7.570 1.00 85.62 110 SER A O 1
ATOM 881 N N . VAL A 1 111 ? 7.096 2.928 9.083 1.00 84.75 111 VAL A N 1
ATOM 882 C CA . VAL A 1 111 ? 8.224 2.349 8.332 1.00 84.75 111 VAL A CA 1
ATOM 883 C C . VAL A 1 111 ? 8.623 0.949 8.823 1.00 84.75 111 VAL A C 1
ATOM 885 O O . VAL A 1 111 ? 9.571 0.358 8.313 1.00 84.75 111 VAL A O 1
ATOM 888 N N . LEU A 1 112 ? 7.922 0.408 9.822 1.00 83.88 112 LEU A N 1
ATOM 889 C CA . LEU A 1 112 ? 8.176 -0.907 10.412 1.00 83.88 112 LEU A CA 1
ATOM 890 C C . LEU A 1 112 ? 7.090 -1.892 9.973 1.00 83.88 112 LEU A C 1
ATOM 892 O O . LEU A 1 112 ? 5.940 -1.515 9.775 1.00 83.88 112 LEU A O 1
ATOM 896 N N . SER A 1 113 ? 7.426 -3.175 9.850 1.00 82.94 113 SER A N 1
ATOM 897 C CA . SER A 1 113 ? 6.431 -4.223 9.573 1.00 82.94 113 SER A CA 1
ATOM 898 C C . SER A 1 113 ? 6.035 -4.960 10.858 1.00 82.94 113 SER A C 1
ATOM 900 O O . SER A 1 113 ? 6.911 -5.229 11.681 1.00 82.94 113 SER A O 1
ATOM 902 N N . PRO A 1 114 ? 4.754 -5.333 11.044 1.00 79.75 114 PRO A N 1
ATOM 903 C CA . PRO A 1 114 ? 4.324 -6.080 12.226 1.00 79.75 114 PRO A CA 1
ATOM 904 C C . PRO A 1 114 ? 4.688 -7.580 12.178 1.00 79.75 114 PRO A C 1
ATOM 906 O O . PRO A 1 114 ? 4.767 -8.202 13.230 1.00 79.75 114 PRO A O 1
ATOM 909 N N . ASP A 1 115 ? 4.982 -8.167 11.011 1.00 71.31 115 ASP A N 1
ATOM 910 C CA . ASP A 1 115 ? 5.152 -9.626 10.793 1.00 71.31 115 ASP A CA 1
ATOM 911 C C . ASP A 1 115 ? 6.469 -10.257 11.315 1.00 71.31 115 ASP A C 1
ATOM 913 O O . ASP A 1 115 ? 6.764 -11.421 11.047 1.00 71.31 115 ASP A O 1
ATOM 917 N N . VAL A 1 116 ? 7.308 -9.525 12.054 1.00 61.09 116 VAL A N 1
ATOM 918 C CA . VAL A 1 116 ? 8.724 -9.892 12.308 1.00 61.09 116 VAL A CA 1
ATOM 919 C C . VAL A 1 116 ? 8.915 -10.935 13.436 1.00 61.09 116 VAL A C 1
ATOM 921 O O . VAL A 1 116 ? 9.907 -10.904 14.158 1.00 61.09 116 VAL A O 1
ATOM 924 N N . SER A 1 117 ? 8.009 -11.903 13.616 1.00 47.47 117 SER A N 1
ATOM 925 C CA . SER A 1 117 ? 8.150 -12.938 14.665 1.00 47.47 117 SER A CA 1
ATOM 926 C C . SER A 1 117 ? 9.007 -14.156 14.281 1.00 47.47 117 SER A C 1
ATOM 928 O O . SER A 1 117 ? 9.281 -14.990 15.143 1.00 47.47 117 SER A O 1
ATOM 930 N N . HIS A 1 118 ? 9.503 -14.264 13.038 1.00 39.53 118 HIS A N 1
ATOM 931 C CA . HIS A 1 118 ? 10.212 -15.471 12.571 1.00 39.53 118 HIS A CA 1
ATOM 932 C C . HIS A 1 118 ? 11.611 -15.291 11.979 1.00 39.53 118 HIS A C 1
ATOM 934 O O . HIS A 1 118 ? 12.131 -16.244 11.398 1.00 39.53 118 HIS A O 1
ATOM 940 N N . ILE A 1 119 ? 12.282 -14.152 12.169 1.00 41.06 119 ILE A N 1
ATOM 941 C CA . ILE A 1 119 ? 13.692 -14.068 11.780 1.00 41.06 119 ILE A CA 1
ATOM 942 C C . ILE A 1 119 ? 14.592 -13.993 13.010 1.00 41.06 119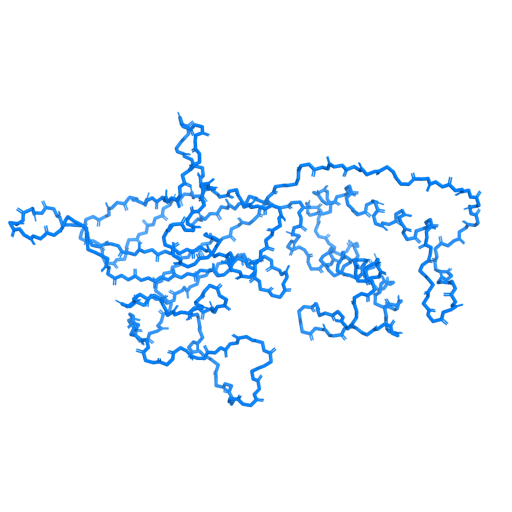 ILE A C 1
ATOM 944 O O . ILE A 1 119 ? 14.731 -12.966 13.668 1.00 41.06 119 ILE A O 1
ATOM 948 N N . HIS A 1 120 ? 15.246 -15.119 13.285 1.00 36.38 120 HIS A N 1
ATOM 949 C CA . HIS A 1 120 ? 16.446 -15.216 14.108 1.00 36.38 120 HIS A CA 1
ATOM 950 C C . HIS A 1 120 ? 17.603 -14.501 13.369 1.00 36.38 120 HIS A C 1
ATOM 952 O O . HIS A 1 120 ? 18.565 -15.141 12.955 1.00 36.38 120 HIS A O 1
ATOM 958 N N . VAL A 1 121 ? 17.493 -13.189 13.113 1.00 40.09 121 VAL A N 1
ATOM 959 C CA . VAL A 1 121 ? 18.620 -12.391 12.601 1.00 40.09 121 VAL A CA 1
ATOM 960 C C . VAL A 1 121 ? 19.405 -11.900 13.809 1.00 40.09 121 VAL A C 1
ATOM 962 O O . VAL A 1 121 ? 18.848 -11.184 14.646 1.00 40.09 121 VAL A O 1
ATOM 965 N N . PRO A 1 122 ? 20.694 -12.239 13.935 1.00 37.00 122 PRO A N 1
ATOM 966 C CA . PRO A 1 122 ? 21.570 -11.545 14.862 1.00 37.00 122 PRO A CA 1
ATOM 967 C C . PRO A 1 122 ?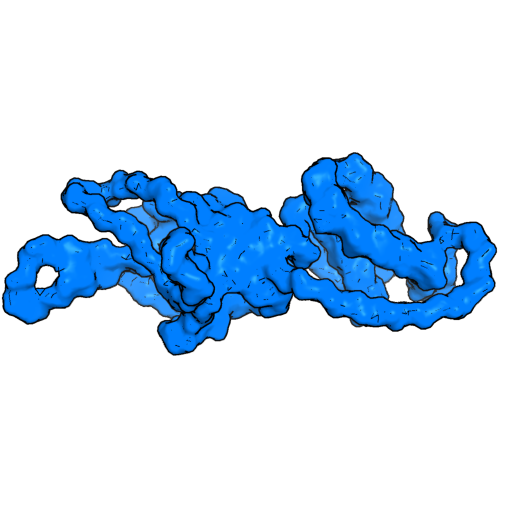 21.513 -10.041 14.570 1.00 37.00 122 PRO A C 1
ATOM 969 O O . PRO A 1 122 ? 21.621 -9.632 13.415 1.00 37.00 122 PRO A O 1
ATOM 972 N N . ALA A 1 123 ? 21.405 -9.210 15.608 1.00 42.56 123 ALA A N 1
ATOM 973 C CA . ALA A 1 123 ? 21.294 -7.746 15.526 1.00 42.56 123 ALA A CA 1
ATOM 974 C C .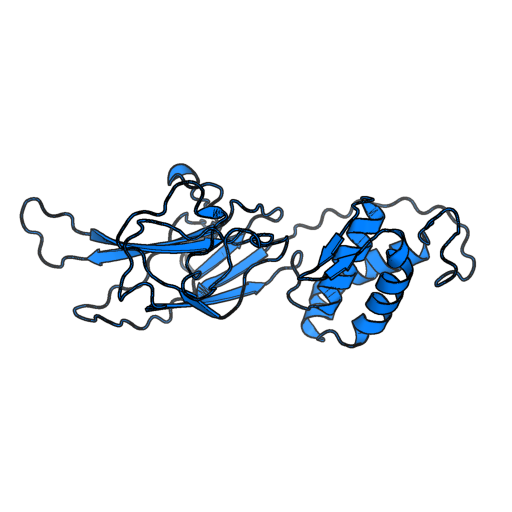 ALA A 1 123 ? 22.363 -7.045 14.647 1.00 42.56 123 ALA A C 1
ATOM 976 O O . ALA A 1 123 ? 22.219 -5.876 14.310 1.00 42.56 123 ALA A O 1
ATOM 977 N N . ALA A 1 124 ? 23.421 -7.756 14.249 1.00 39.44 124 ALA A N 1
ATOM 978 C CA . ALA A 1 124 ? 24.481 -7.286 13.365 1.00 39.44 124 ALA A CA 1
ATOM 979 C C . ALA A 1 124 ? 24.182 -7.404 11.851 1.00 39.44 124 ALA A C 1
ATOM 981 O O . ALA A 1 124 ? 25.003 -6.959 11.055 1.00 39.44 124 ALA A O 1
ATOM 982 N N . THR A 1 125 ? 23.058 -8.002 11.426 1.00 39.88 125 THR A N 1
ATOM 983 C CA . THR A 1 125 ? 22.716 -8.199 9.992 1.00 39.88 125 THR A CA 1
ATOM 984 C C . THR A 1 125 ? 21.462 -7.458 9.515 1.00 39.88 125 THR A C 1
ATOM 986 O O . THR A 1 125 ? 21.025 -7.676 8.388 1.00 39.88 125 THR A O 1
ATOM 989 N N . ALA A 1 126 ? 20.904 -6.545 10.318 1.00 46.34 126 ALA A N 1
ATOM 990 C CA . ALA A 1 126 ? 19.763 -5.713 9.928 1.00 46.34 126 ALA A CA 1
ATOM 991 C C . ALA A 1 126 ? 20.167 -4.661 8.870 1.00 46.34 126 ALA A C 1
ATOM 993 O O . ALA A 1 126 ? 20.366 -3.488 9.173 1.00 46.34 126 ALA A O 1
ATOM 994 N N . LEU A 1 127 ? 20.328 -5.099 7.619 1.00 44.19 127 LEU A N 1
ATOM 995 C CA . LEU A 1 127 ? 20.532 -4.236 6.450 1.00 44.19 127 LEU A CA 1
ATOM 996 C C . LEU A 1 127 ? 19.207 -3.917 5.725 1.00 44.19 127 LEU A C 1
ATOM 998 O O . LEU A 1 127 ? 19.212 -3.140 4.776 1.00 44.19 127 LEU A O 1
ATOM 1002 N N . ASP A 1 128 ? 18.089 -4.498 6.169 1.00 46.56 128 ASP A N 1
ATOM 1003 C CA . ASP A 1 128 ? 16.755 -4.342 5.571 1.00 46.56 128 ASP A CA 1
ATOM 1004 C C . ASP A 1 128 ? 15.717 -3.961 6.634 1.00 46.56 128 ASP A C 1
ATOM 1006 O O . ASP A 1 128 ? 14.855 -4.758 6.954 1.00 46.56 128 ASP A O 1
ATOM 1010 N N . GLY A 1 129 ? 15.842 -2.786 7.266 1.00 49.81 129 GLY A N 1
ATOM 1011 C CA . GLY A 1 129 ? 14.757 -2.114 8.017 1.00 49.81 129 GLY A CA 1
ATOM 1012 C C . GLY A 1 129 ? 14.026 -2.869 9.150 1.00 49.81 129 GLY A C 1
ATOM 1013 O O . GLY A 1 129 ? 13.139 -2.300 9.782 1.00 49.81 129 GLY A O 1
ATOM 1014 N N . THR A 1 130 ? 14.360 -4.127 9.443 1.00 51.50 130 THR A N 1
ATOM 1015 C CA . THR A 1 130 ? 13.599 -5.011 10.326 1.00 51.50 130 THR A CA 1
ATOM 1016 C C . THR A 1 130 ? 14.099 -4.869 11.755 1.00 51.50 130 THR A C 1
ATOM 1018 O O . THR A 1 130 ? 15.036 -5.549 12.180 1.00 51.50 130 THR A O 1
ATOM 1021 N N . VAL A 1 131 ? 13.479 -3.963 12.505 1.00 54.88 131 VAL A N 1
ATOM 1022 C CA . VAL A 1 131 ? 13.737 -3.793 13.937 1.00 54.88 131 VAL A CA 1
ATOM 1023 C C . VAL A 1 131 ? 12.726 -4.649 14.712 1.00 54.88 131 VAL A C 1
ATOM 1025 O O . VAL A 1 131 ? 11.523 -4.438 14.542 1.00 54.88 131 VAL A O 1
ATOM 1028 N N . PRO A 1 132 ? 13.154 -5.618 15.548 1.00 59.09 132 PRO A N 1
ATOM 1029 C CA . PRO A 1 132 ? 12.231 -6.326 16.432 1.00 59.09 132 PRO A CA 1
ATOM 1030 C C . PRO A 1 132 ? 11.555 -5.306 17.349 1.00 59.09 132 PRO A C 1
ATOM 1032 O O . PRO A 1 132 ? 12.248 -4.457 17.896 1.00 59.09 132 PRO A O 1
ATOM 1035 N N . LEU A 1 133 ? 10.228 -5.379 17.501 1.00 69.94 133 LEU A N 1
ATOM 1036 C CA . LEU A 1 133 ? 9.418 -4.448 18.300 1.00 69.94 133 LEU A CA 1
ATOM 1037 C C . LEU A 1 133 ? 9.397 -4.895 19.776 1.00 69.94 133 LEU A C 1
ATOM 1039 O O . LEU A 1 133 ? 8.522 -5.676 20.164 1.00 69.94 133 LEU A O 1
ATOM 1043 N N . PRO A 1 134 ? 10.356 -4.474 20.624 1.00 68.38 134 PRO A N 1
ATOM 1044 C CA . PRO A 1 134 ? 10.531 -5.043 21.949 1.00 68.38 134 PRO A CA 1
ATOM 1045 C C . PRO A 1 134 ? 9.489 -4.434 22.892 1.00 68.38 134 PRO A C 1
ATOM 1047 O O . PRO A 1 134 ? 9.310 -3.220 22.928 1.00 68.38 134 PRO A O 1
ATOM 1050 N N . GLY A 1 135 ? 8.812 -5.268 23.681 1.00 76.31 135 GLY A N 1
ATOM 1051 C CA . GLY A 1 135 ? 7.847 -4.808 24.689 1.00 76.31 135 GLY A CA 1
ATOM 1052 C C . GLY A 1 135 ? 6.411 -4.613 24.194 1.00 76.31 135 GLY A C 1
ATOM 1053 O O . GLY A 1 135 ? 5.540 -4.337 25.013 1.00 76.31 135 GLY A O 1
ATOM 1054 N N . MET A 1 136 ? 6.141 -4.818 22.903 1.00 83.50 136 MET A N 1
ATOM 1055 C CA . MET A 1 136 ? 4.782 -4.804 22.356 1.00 83.50 136 MET A CA 1
ATOM 1056 C C . MET A 1 136 ? 4.001 -6.048 22.809 1.00 83.50 136 MET A C 1
ATOM 1058 O O . MET A 1 136 ? 4.518 -7.168 22.755 1.00 83.50 136 MET A O 1
ATOM 1062 N N . LYS A 1 137 ? 2.744 -5.873 23.229 1.00 89.50 137 LYS A N 1
ATOM 1063 C CA . LYS A 1 137 ? 1.847 -6.997 23.533 1.00 89.50 137 LYS A CA 1
ATOM 1064 C C . LYS A 1 137 ? 1.051 -7.404 22.304 1.00 89.50 137 LYS A C 1
ATOM 1066 O O . LYS A 1 137 ? 0.316 -6.596 21.745 1.00 89.50 137 LYS A O 1
ATOM 1071 N N . TRP A 1 138 ? 1.132 -8.677 21.947 1.00 89.88 138 TRP A N 1
ATOM 1072 C CA . TRP A 1 138 ? 0.453 -9.239 20.784 1.00 89.88 138 TRP A CA 1
ATOM 1073 C C . TRP A 1 138 ? -0.672 -10.187 21.189 1.00 89.88 138 TRP A C 1
ATOM 1075 O O . TRP A 1 138 ? -0.586 -10.876 22.207 1.00 89.88 138 TRP A O 1
ATOM 1085 N N . VAL A 1 139 ? -1.703 -10.257 20.353 1.00 89.88 139 VAL A N 1
ATOM 1086 C CA . VAL A 1 139 ? -2.704 -11.326 20.381 1.00 89.88 139 VAL A CA 1
ATOM 1087 C C . VAL A 1 139 ? -2.033 -12.651 20.007 1.00 89.88 139 VAL A C 1
ATOM 1089 O O . VAL A 1 139 ? -1.113 -12.671 19.187 1.00 89.88 139 VAL A O 1
ATOM 1092 N N . ASP A 1 140 ? -2.472 -13.748 20.631 1.00 85.12 140 ASP A N 1
ATOM 1093 C CA . ASP A 1 140 ? -2.065 -15.126 20.318 1.00 85.12 140 ASP A CA 1
ATOM 1094 C C . ASP A 1 140 ? -0.550 -15.316 20.111 1.00 85.12 140 ASP A C 1
ATOM 1096 O O . ASP A 1 140 ? -0.111 -16.002 19.188 1.00 85.12 140 ASP A O 1
ATOM 1100 N N . ASN A 1 141 ? 0.264 -14.703 20.980 1.00 83.75 141 ASN A N 1
ATOM 1101 C CA . ASN A 1 141 ? 1.730 -14.764 20.940 1.00 83.75 141 ASN A CA 1
ATOM 1102 C C . ASN A 1 141 ? 2.338 -14.331 19.593 1.00 83.75 141 ASN A C 1
ATOM 1104 O O . ASN A 1 141 ? 3.242 -14.992 19.085 1.00 83.75 141 ASN A O 1
ATOM 1108 N N . HIS A 1 142 ? 1.872 -13.208 19.032 1.00 85.12 142 HIS A N 1
ATOM 1109 C CA . HIS A 1 142 ? 2.438 -12.616 17.804 1.00 85.12 142 HIS A CA 1
ATOM 1110 C C . HIS A 1 142 ? 2.208 -13.488 16.555 1.00 85.12 142 HIS A C 1
ATOM 1112 O O . HIS A 1 142 ? 2.928 -13.387 15.560 1.00 85.12 142 HIS A O 1
ATOM 1118 N N . ARG A 1 143 ? 1.178 -14.340 16.591 1.00 87.75 143 ARG A N 1
ATOM 1119 C CA . ARG A 1 143 ? 0.708 -15.093 15.427 1.00 87.75 143 ARG A CA 1
ATOM 1120 C C . ARG A 1 143 ? -0.067 -14.177 14.476 1.00 87.75 143 ARG A C 1
ATOM 1122 O O . ARG A 1 143 ? -0.798 -13.295 14.920 1.00 87.75 143 ARG A O 1
ATOM 1129 N N . GLY A 1 144 ? 0.046 -14.434 13.173 1.00 89.69 144 GLY A N 1
ATOM 1130 C CA . GLY A 1 144 ? -0.849 -13.855 12.173 1.00 89.69 144 GLY A CA 1
ATOM 1131 C C . GLY A 1 144 ? -2.292 -14.309 12.406 1.00 89.69 144 GLY A C 1
ATOM 1132 O O . GLY A 1 144 ? -2.599 -15.495 12.272 1.00 89.69 144 GLY A O 1
ATOM 1133 N N . VAL A 1 145 ? -3.155 -13.379 12.812 1.00 91.50 145 VAL A N 1
ATOM 1134 C CA . VAL A 1 145 ? -4.572 -13.634 13.147 1.00 91.50 145 VAL A CA 1
ATOM 1135 C C . VAL A 1 145 ? -5.534 -12.793 12.312 1.00 91.50 145 VAL A C 1
ATOM 1137 O O . VAL A 1 145 ? -6.735 -13.048 12.327 1.00 91.50 145 VAL A O 1
ATOM 1140 N N . PHE A 1 146 ? -5.018 -11.818 11.563 1.00 93.12 146 PHE A N 1
ATOM 1141 C CA . PHE A 1 146 ? -5.785 -11.015 10.626 1.00 93.12 146 PHE A CA 1
ATOM 1142 C C . PHE A 1 146 ? -5.297 -11.278 9.205 1.00 93.12 146 PHE A C 1
ATOM 1144 O O . PHE A 1 146 ? -4.135 -11.030 8.891 1.00 93.12 146 PHE A O 1
ATOM 1151 N N . ASN A 1 147 ? -6.185 -11.790 8.357 1.00 92.88 147 ASN A N 1
ATOM 1152 C CA . ASN A 1 147 ? -5.888 -12.004 6.948 1.00 92.88 147 ASN A CA 1
ATOM 1153 C C . ASN A 1 147 ? -6.509 -10.880 6.128 1.00 92.88 147 ASN A C 1
ATOM 1155 O O . ASN A 1 147 ? -7.657 -10.516 6.368 1.00 92.88 147 ASN A O 1
ATOM 1159 N N . VAL A 1 148 ? -5.744 -10.346 5.183 1.00 93.44 148 VAL A N 1
ATOM 1160 C CA . VAL A 1 148 ? -6.200 -9.292 4.276 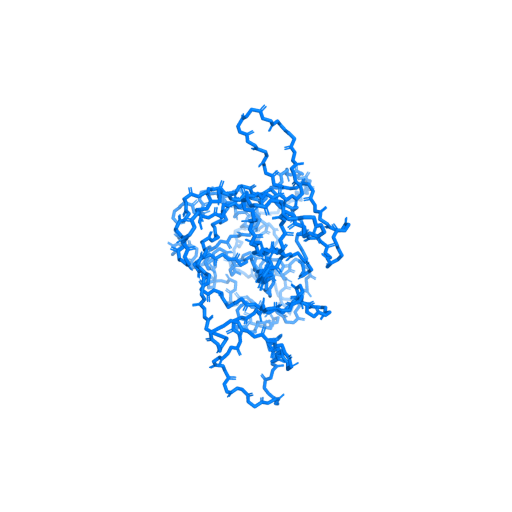1.00 93.44 148 VAL A CA 1
ATOM 1161 C C . VAL A 1 148 ? -5.458 -9.406 2.956 1.00 93.44 148 VAL A C 1
ATOM 1163 O O . VAL A 1 148 ? -4.257 -9.692 2.939 1.00 93.44 148 VAL A O 1
ATOM 1166 N N . GLU A 1 149 ? -6.150 -9.194 1.845 1.00 93.62 149 GLU A N 1
ATOM 1167 C CA . GLU A 1 149 ? -5.520 -9.114 0.534 1.00 93.62 149 GLU A CA 1
ATOM 1168 C C . GLU A 1 149 ? -5.467 -7.662 0.067 1.00 93.62 149 GLU A C 1
ATOM 1170 O O . GLU A 1 149 ? -6.447 -6.925 0.115 1.00 93.62 149 GLU A O 1
ATOM 1175 N N . VAL A 1 150 ? -4.294 -7.240 -0.399 1.00 92.19 150 VAL A N 1
ATOM 1176 C CA . VAL A 1 150 ? -4.078 -5.902 -0.942 1.00 92.19 150 VAL A CA 1
ATOM 1177 C C . VAL A 1 150 ? -3.723 -6.025 -2.415 1.00 92.19 150 VAL A C 1
ATOM 1179 O O . VAL A 1 150 ? -2.617 -6.433 -2.770 1.00 92.19 150 VAL A O 1
ATOM 1182 N N . VAL A 1 151 ? -4.639 -5.618 -3.286 1.00 91.44 151 VAL A N 1
ATOM 1183 C CA . VAL A 1 151 ? -4.445 -5.622 -4.739 1.00 91.44 151 VAL A CA 1
ATOM 1184 C C . VAL A 1 151 ? -4.220 -4.196 -5.217 1.00 91.44 151 VAL A C 1
ATOM 1186 O O . VAL A 1 151 ? -4.968 -3.289 -4.857 1.00 91.44 151 VAL A O 1
ATOM 1189 N N . SER A 1 152 ? -3.205 -3.982 -6.056 1.00 88.88 152 SER A N 1
ATOM 1190 C CA . SER A 1 152 ? -2.945 -2.668 -6.653 1.00 88.88 152 SER A CA 1
ATOM 1191 C C . SER A 1 152 ? -3.294 -2.623 -8.136 1.00 88.88 152 SER A C 1
ATOM 1193 O O . SER A 1 152 ? -3.031 -3.554 -8.896 1.00 88.88 152 SER A O 1
ATOM 1195 N N . VAL A 1 153 ? -3.828 -1.482 -8.559 1.00 87.56 153 VAL A N 1
ATOM 1196 C CA . VAL A 1 153 ? -3.967 -1.078 -9.955 1.00 87.56 153 VAL A CA 1
ATOM 1197 C C . VAL A 1 153 ? -3.255 0.257 -10.101 1.00 87.56 153 VAL A C 1
ATOM 1199 O O . VAL A 1 153 ? -3.769 1.315 -9.740 1.00 87.56 153 VAL A O 1
ATOM 1202 N N . SER A 1 154 ? -2.025 0.190 -10.599 1.00 85.88 154 SER A N 1
ATOM 1203 C CA . SER A 1 154 ? -1.127 1.333 -10.709 1.00 85.88 154 SER A CA 1
ATOM 1204 C C . SER A 1 154 ? -0.553 1.426 -12.113 1.00 85.88 154 SER A C 1
ATOM 1206 O O . SER A 1 154 ? -0.241 0.409 -12.730 1.00 85.88 154 SER A O 1
ATOM 1208 N N . THR A 1 155 ? -0.393 2.653 -12.600 1.00 82.25 155 THR A N 1
ATOM 1209 C CA . THR A 1 155 ? 0.411 2.974 -13.790 1.00 82.25 155 THR A CA 1
ATOM 1210 C C . THR A 1 155 ? 1.784 3.532 -13.417 1.00 82.25 155 THR A C 1
ATOM 1212 O O . THR A 1 155 ? 2.523 3.954 -14.296 1.00 82.25 155 THR A O 1
ATOM 1215 N N . ILE A 1 156 ? 2.122 3.559 -12.121 1.00 83.81 156 ILE A N 1
ATOM 1216 C CA . ILE A 1 156 ? 3.390 4.084 -11.589 1.00 83.81 156 ILE A CA 1
ATOM 1217 C C . ILE A 1 156 ? 4.238 2.941 -11.028 1.00 83.81 156 ILE A C 1
ATOM 1219 O O . ILE A 1 156 ? 5.397 2.787 -11.392 1.00 83.81 156 ILE A O 1
ATOM 1223 N N . HIS A 1 157 ? 3.641 2.109 -10.173 1.00 85.88 157 HIS A N 1
ATOM 1224 C CA . HIS A 1 157 ? 4.307 0.991 -9.510 1.00 85.88 157 HIS A CA 1
ATOM 1225 C C . HIS A 1 157 ? 3.839 -0.322 -10.127 1.00 85.88 157 HIS A C 1
ATOM 1227 O O . HIS A 1 157 ? 2.794 -0.867 -9.759 1.00 85.88 157 HIS A O 1
ATOM 1233 N N . THR A 1 158 ? 4.606 -0.819 -11.091 1.00 89.62 158 THR A N 1
ATOM 1234 C CA . THR A 1 158 ? 4.363 -2.141 -11.669 1.00 89.62 158 THR A CA 1
ATOM 1235 C C . THR A 1 158 ? 4.598 -3.240 -10.631 1.00 89.62 158 THR A C 1
ATOM 1237 O O . THR A 1 158 ? 5.454 -3.114 -9.760 1.00 89.62 158 THR A O 1
ATOM 1240 N N . GLN A 1 159 ? 3.818 -4.316 -10.720 1.00 88.75 159 GLN A N 1
ATOM 1241 C CA . GLN A 1 159 ? 4.014 -5.535 -9.923 1.00 88.75 159 GLN A CA 1
ATOM 1242 C C . GLN A 1 159 ? 4.740 -6.630 -10.729 1.00 88.75 159 GLN A C 1
ATOM 1244 O O . GLN A 1 159 ? 5.074 -7.683 -10.195 1.00 88.75 159 GLN A O 1
ATOM 1249 N N . ASP A 1 160 ? 4.990 -6.390 -12.022 1.00 91.12 160 ASP A N 1
ATOM 1250 C CA . ASP A 1 160 ? 5.745 -7.294 -12.889 1.00 91.12 160 ASP A CA 1
ATOM 1251 C C . ASP A 1 160 ? 7.249 -7.065 -12.699 1.00 91.12 160 ASP A C 1
ATOM 1253 O O . ASP A 1 160 ? 7.757 -5.969 -12.942 1.00 91.12 160 ASP A O 1
ATOM 1257 N N . GLN A 1 161 ? 7.963 -8.107 -12.271 1.00 90.56 161 GLN A N 1
ATOM 1258 C CA . GLN A 1 161 ? 9.380 -8.026 -11.903 1.00 90.56 161 GLN A CA 1
ATOM 1259 C C . GLN A 1 161 ? 10.303 -7.575 -13.045 1.00 90.56 161 GLN A C 1
ATOM 1261 O O . GLN A 1 161 ? 11.324 -6.935 -12.784 1.00 90.56 161 GLN A O 1
ATOM 1266 N N . TYR A 1 162 ? 9.975 -7.906 -14.298 1.00 93.62 162 TYR A N 1
ATOM 1267 C CA . TYR A 1 162 ? 10.822 -7.566 -15.440 1.00 93.62 162 TYR A CA 1
ATOM 1268 C C . TYR A 1 162 ? 10.612 -6.105 -15.845 1.00 93.62 162 TYR A C 1
ATOM 1270 O O . TYR A 1 162 ? 11.590 -5.396 -16.089 1.00 93.62 162 TYR A O 1
ATOM 1278 N N . LEU A 1 163 ? 9.358 -5.630 -15.829 1.00 92.75 163 LEU A N 1
ATOM 1279 C CA . LEU A 1 163 ? 9.053 -4.207 -15.998 1.00 92.75 163 LEU A CA 1
ATOM 1280 C C . LEU A 1 163 ? 9.665 -3.369 -14.872 1.00 92.75 163 LEU A C 1
ATOM 1282 O O . LEU A 1 163 ? 10.256 -2.328 -15.147 1.00 92.75 163 LEU A O 1
ATOM 1286 N N . ASP A 1 164 ? 9.560 -3.827 -13.621 1.00 90.12 164 ASP A N 1
ATOM 1287 C CA . ASP A 1 164 ? 10.100 -3.108 -12.464 1.00 90.12 164 ASP A CA 1
ATOM 1288 C C . ASP A 1 164 ? 11.616 -2.933 -12.582 1.00 90.12 164 ASP A C 1
ATOM 1290 O O . ASP A 1 164 ? 12.131 -1.819 -12.479 1.00 90.12 164 ASP A O 1
ATOM 1294 N N . LYS A 1 165 ? 12.330 -4.024 -12.900 1.00 91.19 165 LYS A N 1
ATOM 1295 C CA . LYS A 1 165 ? 13.778 -3.984 -13.117 1.00 91.19 165 LYS A CA 1
ATOM 1296 C C . LYS A 1 165 ? 14.149 -3.018 -14.243 1.00 91.19 165 LYS A C 1
ATOM 1298 O O . LYS A 1 165 ? 15.061 -2.213 -14.066 1.00 91.19 165 LYS A O 1
ATOM 1303 N N . PHE A 1 166 ? 13.442 -3.067 -15.372 1.00 93.38 166 PHE A N 1
ATOM 1304 C CA . PHE A 1 166 ? 13.707 -2.181 -16.505 1.00 93.38 166 PHE A CA 1
ATOM 1305 C C . PHE A 1 166 ? 13.520 -0.708 -16.135 1.00 93.38 166 PHE A C 1
ATOM 1307 O O . PHE A 1 166 ? 14.425 0.099 -16.352 1.00 93.38 166 PHE A O 1
ATOM 1314 N N . PHE A 1 167 ? 12.382 -0.354 -15.534 1.00 91.56 167 PHE A N 1
ATOM 1315 C CA . PHE A 1 167 ? 12.107 1.029 -15.153 1.00 91.56 167 PHE A CA 1
ATOM 1316 C C . PHE A 1 167 ? 13.087 1.545 -14.099 1.00 91.56 167 PHE A C 1
ATOM 1318 O O . PHE A 1 167 ? 13.573 2.667 -14.238 1.00 91.56 167 PHE A O 1
ATOM 1325 N N . ALA A 1 168 ? 13.440 0.728 -13.103 1.00 89.38 168 ALA A N 1
ATOM 1326 C CA . ALA A 1 168 ? 14.422 1.098 -12.089 1.00 89.38 168 ALA A CA 1
ATOM 1327 C C . ALA A 1 168 ? 15.807 1.382 -12.696 1.00 89.38 168 ALA A C 1
ATOM 1329 O O . ALA A 1 168 ? 16.449 2.366 -12.329 1.00 89.38 168 ALA A O 1
ATOM 1330 N N . LEU A 1 169 ? 16.254 0.566 -13.658 1.00 89.62 169 LEU A N 1
ATOM 1331 C CA . LEU A 1 169 ? 17.535 0.766 -14.342 1.00 89.62 169 LEU A CA 1
ATOM 1332 C C . LEU A 1 169 ? 17.547 2.024 -15.215 1.00 89.62 169 LEU A C 1
ATOM 1334 O O . LEU A 1 169 ? 18.517 2.780 -15.178 1.00 89.62 169 LEU A O 1
ATOM 1338 N N . VAL A 1 170 ? 16.479 2.269 -15.979 1.00 89.44 170 VAL A N 1
ATOM 1339 C CA . VAL A 1 170 ? 16.380 3.474 -16.819 1.00 89.44 170 VAL A CA 1
ATOM 1340 C C . VAL A 1 170 ? 16.286 4.735 -15.964 1.00 89.44 170 VAL A C 1
ATOM 1342 O O . VAL A 1 170 ? 16.922 5.733 -16.283 1.00 89.44 170 VAL A O 1
ATOM 1345 N N . HIS A 1 171 ? 15.543 4.694 -14.858 1.00 87.06 171 HIS A N 1
ATOM 1346 C CA . HIS A 1 171 ? 15.475 5.808 -13.915 1.00 87.06 171 HIS A CA 1
ATOM 1347 C C . HIS A 1 171 ? 16.839 6.100 -13.279 1.00 87.06 171 HIS A C 1
ATOM 1349 O O . HIS A 1 171 ? 17.256 7.250 -13.209 1.00 87.06 171 HIS A O 1
ATOM 1355 N N . ALA A 1 172 ? 17.563 5.065 -12.847 1.00 86.44 172 ALA A N 1
ATOM 1356 C CA . ALA A 1 172 ? 18.896 5.231 -12.280 1.00 86.44 172 ALA A CA 1
ATOM 1357 C C . ALA A 1 172 ? 19.906 5.818 -13.269 1.00 86.44 172 ALA A C 1
ATOM 1359 O O . ALA A 1 172 ? 20.765 6.600 -12.872 1.00 86.44 172 ALA A O 1
ATOM 1360 N N . LEU A 1 173 ? 19.788 5.448 -14.545 1.00 86.00 173 LEU A N 1
ATOM 1361 C CA . LEU A 1 173 ? 20.571 6.027 -15.626 1.00 86.00 173 LEU A CA 1
ATOM 1362 C C . LEU A 1 173 ? 20.253 7.519 -15.828 1.00 86.00 173 LEU A C 1
ATOM 1364 O O . LEU A 1 173 ? 21.178 8.311 -15.966 1.00 86.00 173 LEU A O 1
ATOM 1368 N N . ASP A 1 174 ? 18.972 7.900 -15.844 1.00 83.69 174 ASP A N 1
ATOM 1369 C CA . ASP A 1 174 ? 18.533 9.291 -16.056 1.00 83.69 174 ASP A CA 1
ATOM 1370 C C . ASP A 1 174 ? 18.977 10.194 -14.887 1.00 83.69 174 ASP A C 1
ATOM 1372 O O . ASP A 1 174 ? 19.632 11.220 -15.075 1.00 83.69 174 ASP A O 1
ATOM 1376 N N . GLU A 1 175 ? 18.736 9.744 -13.653 1.00 83.69 175 GLU A N 1
ATOM 1377 C CA . GLU A 1 175 ? 19.027 10.494 -12.423 1.00 83.69 175 GLU A CA 1
ATOM 1378 C C . GLU A 1 175 ? 20.463 10.301 -11.897 1.00 83.69 175 GLU A C 1
ATOM 1380 O O . GLU A 1 175 ? 20.838 10.894 -10.888 1.00 83.69 175 GLU A O 1
ATOM 1385 N N . HIS A 1 176 ? 21.283 9.471 -12.553 1.00 81.69 176 HIS A N 1
ATOM 1386 C CA . HIS A 1 176 ? 22.649 9.125 -12.124 1.00 81.69 176 HIS A CA 1
ATOM 1387 C C . HIS A 1 176 ? 22.712 8.587 -10.678 1.00 81.69 176 HIS A C 1
ATOM 1389 O O . HIS A 1 176 ? 23.644 8.849 -9.913 1.00 81.69 176 HIS A O 1
ATOM 1395 N N . MET A 1 177 ? 21.699 7.807 -10.296 1.00 78.69 177 MET A N 1
ATOM 1396 C CA . MET A 1 177 ? 21.498 7.306 -8.937 1.00 78.69 177 MET A CA 1
ATOM 1397 C C . MET A 1 177 ? 22.128 5.921 -8.771 1.00 78.69 177 MET A C 1
ATOM 1399 O O . MET A 1 177 ? 21.483 4.902 -9.013 1.00 78.69 177 MET A O 1
ATOM 1403 N N . PHE A 1 178 ? 23.385 5.878 -8.318 1.00 81.81 178 PHE A N 1
ATOM 1404 C CA . PHE A 1 178 ? 24.113 4.632 -8.051 1.00 81.81 178 PHE A CA 1
ATOM 1405 C C . PHE A 1 178 ? 24.650 4.566 -6.613 1.00 81.81 178 PHE A C 1
ATOM 1407 O O . PHE A 1 178 ? 25.108 5.575 -6.077 1.00 81.81 178 PHE A O 1
ATOM 1414 N N . PRO A 1 179 ? 24.662 3.376 -5.980 1.00 81.88 179 PRO A N 1
ATOM 1415 C CA . PRO A 1 179 ? 24.189 2.086 -6.492 1.00 81.88 179 PRO A CA 1
ATOM 1416 C C . PRO A 1 179 ? 22.661 1.939 -6.443 1.00 81.88 179 PRO A C 1
ATOM 1418 O O . PRO A 1 179 ? 22.020 2.364 -5.484 1.00 81.88 179 PRO A O 1
ATOM 1421 N N . VAL A 1 180 ? 22.092 1.245 -7.428 1.00 83.12 180 VAL A N 1
ATOM 1422 C CA . VAL A 1 180 ? 20.660 0.907 -7.456 1.00 83.12 180 VAL A CA 1
ATOM 1423 C C . VAL A 1 180 ? 20.431 -0.365 -6.656 1.00 83.12 180 VAL A C 1
ATOM 1425 O O . VAL A 1 180 ? 21.200 -1.323 -6.776 1.00 83.12 180 VAL A O 1
ATOM 1428 N N . ARG A 1 181 ? 19.361 -0.401 -5.863 1.00 80.38 181 ARG A N 1
ATOM 1429 C CA . ARG A 1 181 ? 18.901 -1.620 -5.192 1.00 80.38 181 ARG A CA 1
ATOM 1430 C C . ARG A 1 181 ? 17.573 -2.050 -5.797 1.00 80.38 181 ARG A C 1
ATOM 1432 O O . ARG A 1 181 ? 16.624 -1.277 -5.782 1.00 80.38 181 ARG A O 1
ATOM 1439 N N . ILE A 1 182 ? 17.524 -3.262 -6.341 1.00 80.50 182 ILE A N 1
ATOM 1440 C CA . ILE A 1 182 ? 16.315 -3.857 -6.924 1.00 80.50 182 ILE A CA 1
ATOM 1441 C C . ILE A 1 182 ? 16.118 -5.208 -6.237 1.00 80.50 182 ILE A C 1
ATOM 1443 O O . ILE A 1 182 ? 16.805 -6.179 -6.558 1.00 80.50 182 ILE A O 1
ATOM 1447 N N . GLY A 1 183 ? 15.229 -5.254 -5.242 1.00 72.31 183 GLY A N 1
ATOM 1448 C CA . GLY A 1 183 ? 15.173 -6.379 -4.304 1.00 72.31 183 GLY A CA 1
ATOM 1449 C C . GLY A 1 183 ? 16.524 -6.569 -3.604 1.00 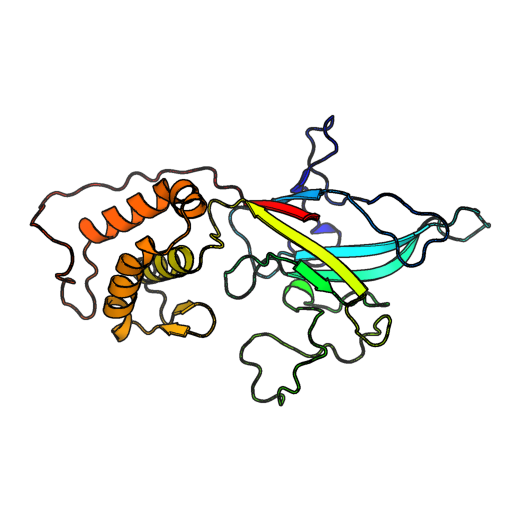72.31 183 GLY A C 1
ATOM 1450 O O . GLY A 1 183 ? 17.116 -5.605 -3.116 1.00 72.31 183 GLY A O 1
ATOM 1451 N N . ASP A 1 184 ? 17.045 -7.795 -3.627 1.00 67.94 184 ASP A N 1
ATOM 1452 C CA . ASP A 1 184 ? 18.348 -8.130 -3.035 1.00 67.94 184 ASP A CA 1
ATOM 1453 C C . ASP A 1 184 ? 19.544 -7.766 -3.931 1.00 67.94 184 ASP A C 1
ATOM 1455 O O . ASP A 1 184 ? 20.698 -7.800 -3.494 1.00 67.94 184 ASP A O 1
ATOM 1459 N N . MET A 1 185 ? 19.301 -7.403 -5.195 1.00 78.19 185 MET A N 1
ATOM 1460 C CA . MET A 1 185 ? 20.367 -7.078 -6.138 1.00 78.19 185 MET A CA 1
ATOM 1461 C C . MET A 1 185 ? 20.874 -5.653 -5.923 1.00 78.19 185 MET A C 1
ATOM 1463 O O . MET A 1 185 ? 20.099 -4.696 -5.890 1.00 78.19 185 MET A O 1
ATOM 1467 N N . ARG A 1 186 ? 22.201 -5.503 -5.857 1.00 84.19 186 ARG A N 1
ATOM 1468 C CA . ARG A 1 186 ? 22.885 -4.206 -5.862 1.00 84.19 186 ARG A CA 1
ATOM 1469 C C . ARG A 1 186 ? 23.590 -4.007 -7.196 1.00 84.19 186 ARG A C 1
ATOM 1471 O O . ARG A 1 186 ? 24.521 -4.739 -7.520 1.00 84.19 186 ARG A O 1
ATOM 1478 N N . ILE A 1 187 ? 23.162 -2.998 -7.943 1.00 85.44 187 ILE A N 1
ATOM 1479 C CA . ILE A 1 187 ? 23.663 -2.706 -9.284 1.00 85.44 187 ILE A CA 1
ATOM 1480 C C . ILE A 1 187 ? 24.529 -1.453 -9.218 1.00 85.44 187 ILE A C 1
ATOM 1482 O O . ILE A 1 187 ? 24.106 -0.387 -8.769 1.00 85.44 187 ILE A O 1
ATOM 1486 N N . MET A 1 188 ? 25.777 -1.625 -9.631 1.00 86.62 188 MET A N 1
ATOM 1487 C CA . MET A 1 188 ? 26.783 -0.575 -9.714 1.00 86.62 188 MET A CA 1
ATOM 1488 C C . MET A 1 188 ? 26.804 0.003 -11.133 1.00 86.62 188 MET A C 1
ATOM 1490 O O . MET A 1 188 ? 26.419 -0.674 -12.087 1.00 86.62 188 MET A O 1
ATOM 1494 N N . GLU A 1 189 ? 27.296 1.231 -11.276 1.00 84.12 189 GLU A N 1
ATOM 1495 C CA . GLU A 1 189 ? 27.355 1.938 -12.562 1.00 84.12 189 GLU A CA 1
ATOM 1496 C C . GLU A 1 189 ? 28.120 1.149 -13.641 1.00 84.12 189 GLU A C 1
ATOM 1498 O O . GLU A 1 189 ? 27.679 1.055 -14.782 1.00 84.12 189 GLU A O 1
ATOM 1503 N N . ASN A 1 190 ? 29.218 0.481 -13.271 1.00 83.06 190 ASN A N 1
ATOM 1504 C CA . ASN A 1 190 ? 30.033 -0.324 -14.187 1.00 83.06 190 ASN A CA 1
ATOM 1505 C C . ASN A 1 190 ? 29.311 -1.558 -14.761 1.00 83.06 190 ASN A C 1
ATOM 1507 O O . ASN A 1 190 ? 29.706 -2.060 -15.810 1.00 83.06 190 ASN A O 1
ATOM 1511 N N . ASN A 1 191 ? 28.263 -2.043 -14.092 1.00 85.81 191 ASN A N 1
ATOM 1512 C CA . ASN A 1 191 ? 27.480 -3.200 -14.532 1.00 85.81 191 ASN A CA 1
ATOM 1513 C C . ASN A 1 191 ? 26.162 -2.788 -15.205 1.00 85.81 191 ASN A C 1
ATOM 1515 O O . ASN A 1 191 ? 25.446 -3.647 -15.724 1.00 85.81 191 ASN A O 1
ATOM 1519 N N . LEU A 1 192 ? 25.839 -1.489 -15.208 1.00 85.88 192 LEU A N 1
ATOM 1520 C CA . LEU A 1 192 ? 24.561 -0.959 -15.672 1.00 85.88 192 LEU A CA 1
ATOM 1521 C C . LEU A 1 192 ? 24.241 -1.384 -17.103 1.00 85.88 192 LEU A C 1
ATOM 1523 O O . LEU A 1 192 ? 23.123 -1.804 -17.372 1.00 85.88 192 LEU A O 1
ATOM 1527 N N . GLU A 1 193 ? 25.207 -1.301 -18.019 1.00 85.19 193 GLU A N 1
ATOM 1528 C CA . GLU A 1 193 ? 24.968 -1.616 -19.430 1.00 85.19 193 GLU A CA 1
ATOM 1529 C C . GLU A 1 193 ? 24.562 -3.082 -19.629 1.00 85.19 193 GLU A C 1
ATOM 1531 O O . GLU A 1 193 ? 23.612 -3.381 -20.356 1.00 85.19 193 GLU A O 1
ATOM 1536 N N . ALA A 1 194 ? 25.269 -4.002 -18.968 1.00 87.88 194 ALA A N 1
ATOM 1537 C CA . ALA A 1 194 ? 24.986 -5.430 -19.047 1.00 87.88 194 ALA A CA 1
ATOM 1538 C C . ALA A 1 194 ? 23.605 -5.749 -18.456 1.00 87.88 194 ALA A C 1
ATOM 1540 O O . ALA A 1 194 ? 22.815 -6.472 -19.069 1.00 87.88 194 ALA A O 1
ATOM 1541 N N . GLU A 1 195 ? 23.289 -5.155 -17.304 1.00 91.19 195 GLU A N 1
ATOM 1542 C CA . GLU A 1 195 ? 21.993 -5.319 -16.648 1.00 91.19 195 GLU A CA 1
ATOM 1543 C C . GLU A 1 195 ? 20.850 -4.704 -17.458 1.00 91.19 195 GLU A C 1
ATOM 1545 O O . GLU A 1 195 ? 19.789 -5.316 -17.571 1.00 91.19 195 GLU A O 1
ATOM 1550 N N . LEU A 1 196 ? 21.061 -3.542 -18.083 1.00 90.81 196 LEU A N 1
ATOM 1551 C CA . LEU A 1 196 ? 20.061 -2.878 -18.915 1.00 90.81 196 LEU A CA 1
ATOM 1552 C C . LEU A 1 196 ? 19.775 -3.682 -20.188 1.00 90.81 196 LEU A C 1
ATOM 1554 O O . LEU A 1 196 ? 18.612 -3.913 -20.508 1.00 90.81 196 LEU A O 1
ATOM 1558 N N . LYS A 1 197 ? 20.809 -4.189 -20.876 1.00 89.44 197 LYS A N 1
ATOM 1559 C CA . LYS A 1 197 ? 20.645 -5.084 -22.039 1.00 89.44 197 LYS A CA 1
ATOM 1560 C C . LYS A 1 197 ? 19.870 -6.347 -21.675 1.00 89.44 197 LYS A C 1
ATOM 1562 O O . LYS A 1 197 ? 18.926 -6.715 -22.372 1.00 89.44 197 LYS A O 1
ATOM 1567 N N . SER A 1 198 ? 20.256 -6.983 -20.570 1.00 92.25 198 SER A N 1
ATOM 1568 C CA . SER A 1 198 ? 19.574 -8.165 -20.039 1.00 92.25 198 SER A CA 1
ATOM 1569 C C . SER A 1 198 ? 18.112 -7.857 -19.705 1.00 92.25 198 SER A C 1
ATOM 1571 O O . SER A 1 198 ? 17.211 -8.596 -20.095 1.00 92.25 198 SER A O 1
ATOM 1573 N N . SER A 1 199 ? 17.860 -6.713 -19.065 1.00 93.88 199 SER A N 1
ATOM 1574 C CA . SER A 1 199 ? 16.516 -6.270 -18.708 1.00 93.88 199 SER A CA 1
ATOM 1575 C C . SER A 1 199 ? 15.634 -6.018 -19.926 1.00 93.88 199 SER A C 1
ATOM 1577 O O . SER A 1 199 ? 14.474 -6.410 -19.893 1.00 93.88 199 SER A O 1
ATOM 1579 N N . ILE A 1 200 ? 16.158 -5.400 -20.991 1.00 93.31 200 ILE A N 1
ATOM 1580 C CA . ILE A 1 200 ? 15.413 -5.165 -22.240 1.00 93.31 200 ILE A CA 1
ATOM 1581 C C . ILE A 1 200 ? 15.044 -6.497 -22.895 1.00 93.31 200 ILE A C 1
ATOM 1583 O O . ILE A 1 200 ? 13.898 -6.688 -23.295 1.00 93.31 200 ILE A O 1
ATOM 1587 N N . ALA A 1 201 ? 15.992 -7.435 -22.978 1.00 92.81 201 ALA A N 1
ATOM 1588 C CA . ALA A 1 201 ? 15.730 -8.759 -23.536 1.00 92.81 201 ALA A CA 1
ATOM 1589 C C . ALA A 1 201 ? 14.666 -9.519 -22.728 1.00 92.81 201 ALA A C 1
ATOM 1591 O O . ALA A 1 201 ? 13.828 -10.198 -23.314 1.00 92.81 201 ALA A O 1
ATOM 1592 N N . ALA A 1 202 ? 14.670 -9.364 -21.402 1.00 94.25 202 ALA A N 1
ATOM 1593 C CA . ALA A 1 202 ? 13.736 -10.023 -20.496 1.00 94.25 202 ALA A CA 1
ATOM 1594 C C . ALA A 1 202 ? 12.320 -9.415 -20.485 1.00 94.25 202 ALA A C 1
ATOM 1596 O O . ALA A 1 202 ? 11.413 -10.032 -19.931 1.00 94.25 202 ALA A O 1
ATOM 1597 N N . LEU A 1 203 ? 12.084 -8.259 -21.122 1.00 93.19 203 LEU A N 1
ATOM 1598 C CA . LEU A 1 203 ? 10.738 -7.672 -21.242 1.00 93.19 203 LEU A CA 1
ATOM 1599 C C . LEU A 1 203 ? 9.749 -8.606 -21.956 1.00 93.19 203 LEU A C 1
ATOM 1601 O O . LEU A 1 203 ? 8.549 -8.541 -21.714 1.00 93.19 203 LEU A O 1
ATOM 1605 N N . ASN A 1 204 ? 10.240 -9.503 -22.814 1.00 91.94 204 ASN A N 1
ATOM 1606 C CA . ASN A 1 204 ? 9.418 -10.526 -23.467 1.00 91.94 204 ASN A CA 1
ATOM 1607 C C . ASN A 1 204 ? 8.843 -11.575 -22.495 1.00 91.94 204 ASN A C 1
ATOM 1609 O O . ASN A 1 204 ? 7.938 -12.316 -22.868 1.00 91.94 204 ASN A O 1
ATOM 1613 N N . SER A 1 205 ? 9.387 -11.647 -21.279 1.00 95.06 205 SER A N 1
ATOM 1614 C CA . SER A 1 205 ? 8.986 -12.576 -20.224 1.00 95.06 205 SER A CA 1
ATOM 1615 C C . SER A 1 205 ? 7.978 -11.944 -19.259 1.00 95.06 205 SER A C 1
ATOM 1617 O O . SER A 1 205 ? 7.462 -12.633 -18.379 1.00 95.06 205 SER A O 1
ATOM 1619 N N . SER A 1 206 ? 7.679 -10.650 -19.423 1.00 94.31 206 SER A N 1
ATOM 1620 C CA . SER A 1 206 ? 6.615 -9.959 -18.696 1.00 94.31 206 SER A CA 1
ATOM 1621 C C . SER A 1 206 ? 5.237 -10.482 -19.077 1.00 94.31 206 SER A C 1
ATOM 1623 O O . SER A 1 206 ? 4.979 -10.891 -20.212 1.00 94.31 206 SER A O 1
ATOM 1625 N N . GLN A 1 207 ? 4.309 -10.403 -18.130 1.00 92.75 207 GLN A N 1
ATOM 1626 C CA . GLN A 1 207 ? 2.917 -10.728 -18.410 1.00 92.75 207 GLN A CA 1
ATOM 1627 C C . GLN A 1 207 ? 2.284 -9.703 -19.369 1.00 92.75 207 GLN A C 1
ATOM 1629 O O . GLN A 1 207 ? 2.581 -8.507 -19.321 1.00 92.75 207 GLN A O 1
ATOM 1634 N N . LEU A 1 208 ? 1.353 -10.165 -20.213 1.00 92.00 208 LEU A N 1
ATOM 1635 C CA . LEU A 1 208 ? 0.712 -9.335 -21.240 1.00 92.00 208 LEU A CA 1
ATOM 1636 C C . LEU A 1 208 ? -0.034 -8.129 -20.651 1.00 92.00 208 LEU A C 1
ATOM 1638 O O . LEU A 1 208 ? 0.103 -7.014 -21.149 1.00 92.00 208 LEU A O 1
ATOM 1642 N N . GLU A 1 209 ? -0.826 -8.342 -19.600 1.00 90.38 209 GLU A N 1
ATOM 1643 C CA . GLU A 1 209 ? -1.646 -7.283 -19.006 1.00 90.38 209 GLU A CA 1
ATOM 1644 C C . GLU A 1 209 ? -0.792 -6.124 -18.441 1.00 90.38 209 GLU A C 1
ATOM 1646 O O . GLU A 1 209 ? -1.052 -4.975 -18.813 1.00 90.38 209 GLU A O 1
ATOM 1651 N N . PRO A 1 210 ? 0.264 -6.367 -17.633 1.00 90.31 210 PRO A N 1
ATOM 1652 C CA . PRO A 1 210 ? 1.226 -5.334 -17.257 1.00 90.31 210 PRO A CA 1
ATOM 1653 C C . PRO A 1 210 ? 1.885 -4.634 -18.449 1.00 90.31 210 PRO A C 1
ATOM 1655 O O . PRO A 1 210 ? 1.936 -3.406 -18.455 1.00 90.31 210 PRO A O 1
ATOM 1658 N N . ILE A 1 211 ? 2.334 -5.361 -19.481 1.00 91.88 211 ILE A N 1
ATOM 1659 C CA . ILE A 1 211 ? 2.934 -4.729 -20.672 1.00 91.88 211 ILE A CA 1
ATOM 1660 C C . ILE A 1 211 ? 1.960 -3.728 -21.293 1.00 91.88 211 ILE A C 1
ATOM 1662 O O . ILE A 1 211 ? 2.340 -2.591 -21.555 1.00 91.88 211 ILE A O 1
ATOM 1666 N N . VAL A 1 212 ? 0.700 -4.120 -21.502 1.00 91.88 212 VAL A N 1
ATOM 1667 C CA . VAL A 1 212 ? -0.315 -3.241 -22.101 1.00 91.88 212 VAL A CA 1
ATOM 1668 C C . VAL A 1 212 ? -0.591 -2.034 -21.202 1.00 91.88 212 VAL A C 1
ATOM 1670 O O . VAL A 1 212 ? -0.636 -0.902 -21.686 1.00 91.88 212 VAL A O 1
ATOM 1673 N N . ARG A 1 213 ? -0.715 -2.246 -19.885 1.00 89.81 213 ARG A N 1
ATOM 1674 C CA . ARG A 1 213 ? -0.952 -1.176 -18.902 1.00 89.81 213 ARG A CA 1
ATOM 1675 C C . ARG A 1 213 ? 0.180 -0.144 -18.880 1.00 89.81 213 ARG A C 1
ATOM 1677 O O . ARG A 1 213 ? -0.085 1.055 -18.809 1.00 89.81 213 ARG A O 1
ATOM 1684 N N . PHE A 1 214 ? 1.426 -0.600 -18.973 1.00 92.31 214 PHE A N 1
ATOM 1685 C CA . PHE A 1 214 ? 2.627 0.236 -18.923 1.00 92.31 214 PHE A CA 1
ATOM 1686 C C . PHE A 1 214 ? 3.196 0.574 -20.309 1.00 92.31 214 PHE A C 1
ATOM 1688 O O . PHE A 1 214 ? 4.265 1.172 -20.393 1.00 92.31 214 PHE A O 1
ATOM 1695 N N . LEU A 1 215 ? 2.485 0.251 -21.396 1.00 91.88 215 LEU A N 1
ATOM 1696 C CA . LEU A 1 215 ? 2.999 0.354 -22.766 1.00 91.88 215 LEU A CA 1
ATOM 1697 C C . LEU A 1 215 ? 3.507 1.758 -23.101 1.00 91.88 215 LEU A C 1
ATOM 1699 O O . LEU A 1 215 ? 4.566 1.909 -23.696 1.00 91.88 215 LEU A O 1
ATOM 1703 N N . HIS A 1 216 ? 2.767 2.784 -22.690 1.00 90.00 216 HIS A N 1
ATOM 1704 C CA . HIS A 1 216 ? 3.129 4.181 -22.916 1.00 90.00 216 HIS A CA 1
ATOM 1705 C C . HIS A 1 216 ? 4.469 4.550 -22.256 1.00 90.00 216 HIS A C 1
ATOM 1707 O O . HIS A 1 216 ? 5.318 5.156 -22.905 1.00 90.00 216 HIS A O 1
ATOM 1713 N N . LEU A 1 217 ? 4.691 4.128 -21.007 1.00 90.88 217 LEU A N 1
ATOM 1714 C CA . LEU A 1 217 ? 5.961 4.328 -20.302 1.00 90.88 217 LEU A CA 1
ATOM 1715 C C . LEU A 1 217 ? 7.077 3.477 -20.903 1.00 90.88 217 LEU A C 1
ATOM 1717 O O . LEU A 1 217 ? 8.204 3.944 -21.039 1.00 90.88 217 LEU A O 1
ATOM 1721 N N . LEU A 1 218 ? 6.769 2.237 -21.286 1.00 92.38 218 LEU A N 1
ATOM 1722 C CA . LEU A 1 218 ? 7.740 1.342 -21.898 1.00 92.38 218 LEU A CA 1
ATOM 1723 C C . LEU A 1 218 ? 8.262 1.921 -23.218 1.00 92.38 218 LEU A C 1
ATOM 1725 O O . LEU A 1 218 ? 9.471 1.984 -23.421 1.00 92.38 218 LEU A O 1
ATOM 1729 N N . LEU A 1 219 ? 7.362 2.391 -24.084 1.00 92.19 219 LEU A N 1
ATOM 1730 C CA . LEU A 1 219 ? 7.726 3.019 -25.351 1.00 92.19 219 LEU A CA 1
ATOM 1731 C C . LEU A 1 219 ? 8.503 4.319 -25.136 1.00 92.19 219 LEU A C 1
ATOM 1733 O O . LEU A 1 219 ? 9.523 4.502 -25.791 1.00 92.19 219 LEU A O 1
ATOM 1737 N N . ASP A 1 220 ? 8.083 5.178 -24.202 1.00 90.69 220 ASP A N 1
ATOM 1738 C CA . ASP A 1 220 ? 8.820 6.401 -23.852 1.00 90.69 220 ASP A CA 1
ATOM 1739 C C . ASP A 1 220 ? 10.271 6.090 -23.454 1.00 90.69 220 ASP A C 1
ATOM 1741 O O . ASP A 1 220 ? 11.212 6.648 -24.020 1.00 90.69 220 ASP A O 1
ATOM 1745 N N . LYS A 1 221 ? 10.474 5.123 -22.549 1.00 90.56 221 LYS A N 1
ATOM 1746 C CA . LYS A 1 221 ? 11.813 4.737 -22.082 1.00 90.56 221 LYS A CA 1
ATOM 1747 C C . LYS A 1 221 ? 12.644 4.025 -23.146 1.00 90.56 221 LYS A C 1
ATOM 1749 O O . LYS A 1 221 ? 13.840 4.282 -23.242 1.00 90.56 221 LYS A O 1
ATOM 1754 N N . LEU A 1 222 ? 12.045 3.173 -23.975 1.00 91.19 222 LEU A N 1
ATOM 1755 C CA . LEU A 1 222 ? 12.757 2.541 -25.089 1.00 91.19 222 LEU A CA 1
ATOM 1756 C C . LEU A 1 222 ? 13.185 3.574 -26.139 1.00 91.19 222 LEU A C 1
ATOM 1758 O O . LEU A 1 222 ? 14.331 3.551 -26.583 1.00 91.19 222 LEU A O 1
ATOM 1762 N N . VAL A 1 223 ? 12.305 4.513 -26.496 1.00 89.31 223 VAL A N 1
ATOM 1763 C CA . VAL A 1 223 ? 12.634 5.611 -27.417 1.00 89.31 223 VAL A CA 1
ATOM 1764 C C . VAL A 1 223 ? 13.723 6.501 -26.823 1.00 89.31 223 VAL A C 1
ATOM 1766 O O . VAL A 1 223 ? 14.658 6.859 -27.536 1.00 89.31 223 VAL A O 1
ATOM 1769 N N . LEU A 1 224 ? 13.660 6.804 -25.522 1.00 86.31 224 LEU A N 1
ATOM 1770 C CA . LEU A 1 224 ? 14.707 7.551 -24.825 1.00 86.31 224 LEU A CA 1
ATOM 1771 C C . LEU A 1 224 ? 16.079 6.885 -24.993 1.00 86.31 224 LEU A C 1
ATOM 1773 O O . LEU A 1 224 ? 17.033 7.572 -25.342 1.00 86.31 224 LEU A O 1
ATOM 1777 N N . LEU A 1 225 ? 16.171 5.563 -24.816 1.00 86.75 225 LEU A N 1
ATOM 1778 C CA . LEU A 1 225 ? 17.424 4.814 -24.977 1.00 86.75 225 LEU A CA 1
ATOM 1779 C C . LEU A 1 225 ? 17.932 4.772 -26.426 1.00 86.75 225 LEU A C 1
ATOM 1781 O O . LEU A 1 225 ? 19.139 4.692 -26.642 1.00 86.75 225 LEU A O 1
ATOM 1785 N N . VAL A 1 226 ? 17.038 4.831 -27.417 1.00 84.94 226 VAL A N 1
ATOM 1786 C CA . VAL A 1 226 ? 17.409 4.892 -28.842 1.00 84.94 226 VAL A CA 1
ATOM 1787 C C . VAL A 1 226 ? 17.910 6.287 -29.224 1.00 84.94 226 VAL A C 1
ATOM 1789 O O . VAL A 1 226 ? 18.905 6.417 -29.931 1.00 84.94 226 VAL A O 1
ATOM 1792 N N . VAL A 1 227 ? 17.229 7.338 -28.759 1.00 82.06 227 VAL A N 1
ATOM 1793 C CA . VAL A 1 227 ? 17.552 8.737 -29.092 1.00 82.06 227 VAL A CA 1
ATOM 1794 C C . VAL A 1 227 ? 18.754 9.245 -28.293 1.00 82.06 227 VAL A C 1
ATOM 1796 O O . VAL A 1 227 ? 19.517 10.081 -28.774 1.00 82.06 227 VAL A O 1
ATOM 1799 N N . ARG A 1 228 ? 18.925 8.757 -27.063 1.00 74.31 228 ARG A N 1
ATOM 1800 C CA . ARG A 1 228 ? 20.029 9.092 -26.161 1.00 74.31 228 ARG A CA 1
ATOM 1801 C C . ARG A 1 228 ? 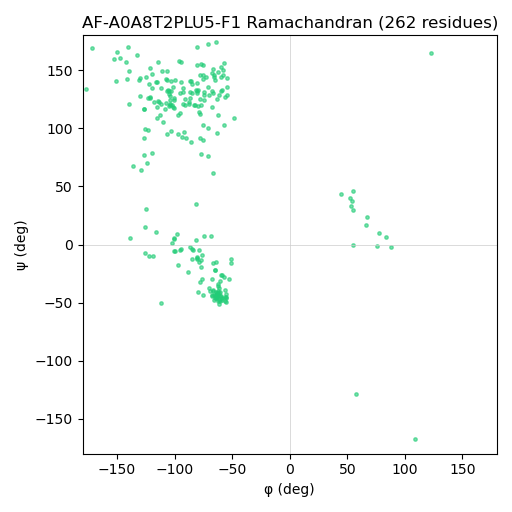20.685 7.796 -25.693 1.00 74.31 228 ARG A C 1
ATOM 1803 O O . ARG A 1 228 ? 20.429 7.362 -24.568 1.00 74.31 228 ARG A O 1
ATOM 1810 N N . PRO A 1 229 ? 21.512 7.165 -26.543 1.00 66.94 229 PRO A N 1
ATOM 1811 C CA . PRO A 1 229 ? 22.266 6.000 -26.121 1.00 66.94 229 PRO A CA 1
ATOM 1812 C C . PRO A 1 229 ? 23.103 6.378 -24.889 1.00 66.94 229 PRO A C 1
ATOM 1814 O O . PRO A 1 229 ? 23.809 7.393 -24.920 1.00 66.94 229 PRO A O 1
ATOM 1817 N N . PRO A 1 230 ? 23.002 5.617 -23.788 1.00 64.75 230 PRO A N 1
ATOM 1818 C CA . PRO A 1 230 ? 23.693 5.956 -22.557 1.00 64.75 230 PRO A CA 1
ATOM 1819 C C . PRO A 1 230 ? 25.203 6.008 -22.784 1.00 64.75 230 PRO A C 1
ATOM 1821 O O . PRO A 1 230 ? 25.785 5.099 -23.380 1.00 64.75 230 PRO A O 1
ATOM 1824 N N . VAL A 1 231 ? 25.836 7.082 -22.311 1.00 58.91 231 VAL A N 1
ATOM 1825 C CA . VAL A 1 231 ? 27.295 7.213 -22.294 1.00 58.91 231 VAL A CA 1
ATOM 1826 C C . VAL A 1 231 ? 27.776 6.684 -20.951 1.00 58.91 231 VAL A C 1
ATOM 1828 O O . VAL A 1 231 ? 27.727 7.393 -19.952 1.00 58.91 231 VAL A O 1
ATOM 1831 N N . ILE A 1 232 ? 28.209 5.427 -20.914 1.00 55.12 232 ILE A N 1
ATOM 1832 C CA . ILE A 1 232 ? 28.694 4.786 -19.686 1.00 55.12 232 ILE A CA 1
ATOM 1833 C C . ILE A 1 232 ? 30.219 4.746 -19.777 1.00 55.12 232 ILE A C 1
ATOM 1835 O O . ILE A 1 232 ? 30.778 4.289 -20.772 1.00 55.12 232 ILE A O 1
ATOM 1839 N N . ALA A 1 233 ? 30.905 5.301 -18.773 1.00 49.16 233 ALA A N 1
ATOM 1840 C CA . ALA A 1 233 ? 32.370 5.412 -18.737 1.00 49.16 233 ALA A CA 1
ATOM 1841 C C . ALA A 1 233 ? 33.013 6.129 -19.955 1.00 49.16 233 ALA A C 1
ATOM 1843 O O . ALA A 1 233 ? 34.155 5.851 -20.319 1.00 49.16 233 ALA A O 1
ATOM 1844 N N . GLY A 1 234 ? 32.300 7.067 -20.590 1.00 51.69 234 GLY A N 1
ATOM 1845 C CA . GLY A 1 234 ? 32.818 7.857 -21.718 1.00 51.69 234 GLY A CA 1
ATOM 1846 C C . GLY A 1 234 ? 32.722 7.182 -23.092 1.00 51.69 234 GLY A C 1
ATOM 1847 O O . GLY A 1 234 ? 33.208 7.748 -24.070 1.00 51.69 234 GLY A O 1
ATOM 1848 N N . GLN A 1 235 ? 32.078 6.014 -23.197 1.00 49.09 235 GLN A N 1
ATOM 1849 C CA . GLN A 1 235 ? 31.752 5.373 -24.474 1.00 49.09 235 GLN A CA 1
ATOM 1850 C C . GLN A 1 235 ? 30.239 5.374 -24.703 1.00 49.09 235 GLN A C 1
ATOM 1852 O O . GLN A 1 235 ? 29.461 5.072 -23.800 1.00 49.09 235 GLN A O 1
ATOM 1857 N N . ILE A 1 236 ? 29.817 5.729 -25.920 1.00 55.03 236 ILE A N 1
ATOM 1858 C CA . ILE A 1 236 ? 28.416 5.620 -26.339 1.00 55.03 236 ILE A CA 1
ATOM 1859 C C . ILE A 1 236 ? 28.082 4.127 -26.407 1.00 55.03 236 ILE A C 1
ATOM 1861 O O . ILE A 1 236 ? 28.699 3.397 -27.187 1.00 55.03 236 ILE A O 1
ATOM 1865 N N . GLY A 1 237 ? 27.122 3.668 -25.599 1.00 52.06 237 GLY A N 1
ATOM 1866 C CA . GLY A 1 237 ? 26.631 2.294 -25.639 1.00 52.06 237 GLY A CA 1
ATOM 1867 C C . GLY A 1 237 ? 26.112 1.947 -27.038 1.00 52.06 237 GLY A C 1
ATOM 1868 O O . GLY A 1 237 ? 25.015 2.339 -27.421 1.00 52.06 237 GLY A O 1
ATOM 1869 N N . SER A 1 238 ? 26.904 1.196 -27.804 1.00 46.09 238 SER A N 1
ATOM 1870 C CA . SER A 1 238 ? 26.706 0.877 -29.234 1.00 46.09 238 SER A CA 1
ATOM 1871 C C . SER A 1 238 ? 25.502 -0.045 -29.530 1.00 46.09 238 SER A C 1
ATOM 1873 O O . SER A 1 238 ? 25.303 -0.516 -30.645 1.00 46.09 238 SER A O 1
ATOM 1875 N N . ALA A 1 239 ? 24.671 -0.360 -28.537 1.00 45.44 239 ALA A N 1
ATOM 1876 C CA . ALA A 1 239 ? 23.722 -1.464 -28.648 1.00 45.44 239 ALA A CA 1
ATOM 1877 C C . ALA A 1 239 ? 22.433 -1.152 -29.429 1.00 45.44 239 ALA A C 1
ATOM 1879 O O . ALA A 1 239 ? 21.697 -2.087 -29.733 1.00 45.44 239 ALA A O 1
ATOM 1880 N N . LEU A 1 240 ? 22.130 0.120 -29.728 1.00 44.09 240 LEU A N 1
ATOM 1881 C CA . LEU A 1 240 ? 20.815 0.511 -30.264 1.00 44.09 240 LEU A CA 1
ATOM 1882 C C . LEU A 1 240 ? 20.819 1.552 -31.402 1.00 44.09 240 LEU A C 1
ATOM 1884 O O . LEU A 1 240 ? 19.740 1.945 -31.836 1.00 44.09 240 LEU A O 1
ATOM 1888 N N . CYS A 1 241 ? 21.967 1.981 -31.939 1.00 37.66 241 CYS A N 1
ATOM 1889 C CA . CYS A 1 241 ? 21.984 2.977 -33.023 1.00 37.66 241 CYS A CA 1
ATOM 1890 C C . CYS A 1 241 ? 22.104 2.353 -34.425 1.00 37.66 241 CYS A C 1
ATOM 1892 O O . CYS A 1 241 ? 23.196 1.939 -34.811 1.00 37.66 241 CYS A O 1
ATOM 1894 N N . PRO A 1 242 ? 21.061 2.422 -35.269 1.00 38.28 242 PRO A N 1
ATOM 1895 C CA . PRO A 1 242 ? 21.211 2.941 -36.617 1.00 38.28 242 PRO A CA 1
ATOM 1896 C C . PRO A 1 242 ? 21.201 4.478 -36.551 1.00 38.28 242 PRO A C 1
ATOM 1898 O O . PRO A 1 242 ? 20.353 5.080 -35.895 1.00 38.28 242 PRO A O 1
ATOM 1901 N N . GLU A 1 243 ? 22.181 5.113 -37.186 1.00 39.69 243 GLU A N 1
ATOM 1902 C CA . GLU A 1 243 ? 22.407 6.563 -37.189 1.00 39.69 243 GLU A CA 1
ATOM 1903 C C . GLU A 1 243 ? 21.131 7.373 -37.502 1.00 39.69 243 GLU A C 1
ATOM 1905 O O . GLU A 1 243 ? 20.677 7.431 -38.642 1.00 39.69 243 GLU A O 1
ATOM 1910 N N . LEU A 1 244 ? 20.575 8.060 -36.501 1.00 37.81 244 LEU A N 1
ATOM 1911 C CA . LEU A 1 244 ? 19.540 9.080 -36.685 1.00 37.81 244 LEU A CA 1
ATOM 1912 C C . LEU A 1 244 ? 19.994 10.368 -35.992 1.00 37.81 244 LEU A C 1
ATOM 1914 O O . LEU A 1 244 ? 19.774 10.584 -34.804 1.00 37.81 244 LEU A O 1
ATOM 1918 N N . HIS A 1 245 ? 20.671 11.223 -36.758 1.00 35.47 245 HIS A N 1
ATOM 1919 C CA . HIS A 1 245 ? 21.015 12.584 -36.353 1.00 35.47 245 HIS A CA 1
ATOM 1920 C C . HIS A 1 245 ? 19.787 13.498 -36.483 1.00 35.47 245 HIS A C 1
ATOM 1922 O O . HIS A 1 245 ? 19.350 13.808 -37.590 1.00 35.47 245 HIS A O 1
ATOM 1928 N N . GLY A 1 246 ? 19.261 13.981 -35.356 1.00 33.25 246 GLY A N 1
ATOM 1929 C CA . GLY A 1 246 ? 18.288 15.074 -35.319 1.00 33.25 246 GLY A CA 1
ATOM 1930 C C . GLY A 1 246 ? 17.916 15.461 -33.881 1.00 33.25 246 GLY A C 1
ATOM 1931 O O . GLY A 1 246 ? 17.654 14.571 -33.073 1.00 33.25 246 GLY A O 1
ATOM 1932 N N . PRO A 1 247 ? 17.888 16.757 -33.515 1.00 34.69 247 PRO A N 1
ATOM 1933 C CA . PRO A 1 247 ? 17.527 17.168 -32.165 1.00 34.69 247 PRO A CA 1
ATOM 1934 C C . PRO A 1 247 ? 16.002 17.132 -32.008 1.00 34.69 247 PRO A C 1
ATOM 1936 O O . PRO A 1 247 ? 15.289 17.921 -32.626 1.00 34.69 247 PRO A O 1
ATOM 1939 N N . LEU A 1 248 ? 15.490 16.236 -31.162 1.00 38.41 248 LEU A N 1
ATOM 1940 C CA . LEU A 1 248 ? 14.094 16.257 -30.722 1.00 38.41 248 LEU A CA 1
ATOM 1941 C C . LEU A 1 248 ? 14.010 16.797 -29.290 1.00 38.41 248 LEU A C 1
ATOM 1943 O O . LEU A 1 248 ? 14.623 16.278 -28.356 1.00 38.41 248 LEU A O 1
ATOM 1947 N N . CYS A 1 249 ? 13.255 17.883 -29.146 1.00 30.80 249 CYS A N 1
ATOM 1948 C CA . CYS A 1 249 ? 12.943 18.539 -27.881 1.00 30.80 249 CYS A CA 1
ATOM 1949 C C . CYS A 1 249 ? 11.911 17.690 -27.108 1.00 30.80 249 CYS A C 1
ATOM 1951 O O . CYS A 1 249 ? 10.878 17.358 -27.695 1.00 30.80 249 CYS A O 1
ATOM 1953 N N . PRO A 1 250 ? 12.117 17.336 -25.825 1.00 36.62 250 PRO A N 1
ATOM 1954 C CA . PRO A 1 250 ? 11.125 16.564 -25.087 1.00 36.62 250 PRO A CA 1
ATOM 1955 C C . PRO A 1 250 ? 9.967 17.470 -24.651 1.00 36.62 250 PRO A C 1
ATOM 1957 O O . PRO A 1 250 ? 10.147 18.439 -23.911 1.00 36.62 250 PRO A O 1
ATOM 1960 N N . SER A 1 251 ? 8.758 17.138 -25.102 1.00 30.28 251 SER A N 1
ATOM 1961 C CA . SER A 1 251 ? 7.522 17.669 -24.533 1.00 30.28 251 SER A CA 1
ATOM 1962 C C . SER A 1 251 ? 7.230 16.929 -23.225 1.00 30.28 251 SER A C 1
ATOM 1964 O O . SER A 1 251 ? 7.194 15.702 -23.181 1.00 30.28 251 SER A O 1
ATOM 1966 N N . LYS A 1 252 ? 7.050 17.674 -22.129 1.00 29.72 252 LYS A N 1
ATOM 1967 C CA . LYS A 1 252 ? 6.606 17.112 -20.848 1.00 29.72 252 LYS A CA 1
ATOM 1968 C C . LYS A 1 252 ? 5.139 16.703 -20.980 1.00 29.72 252 LYS A C 1
ATOM 1970 O O . LYS A 1 252 ? 4.254 17.551 -20.884 1.00 29.72 252 LYS A O 1
ATOM 1975 N N . PHE A 1 253 ? 4.877 15.415 -21.177 1.00 31.84 253 PHE A N 1
ATOM 1976 C CA . PHE A 1 253 ? 3.539 14.859 -21.002 1.00 31.84 253 PHE A CA 1
ATOM 1977 C C . PHE A 1 253 ? 3.241 14.744 -19.502 1.00 31.84 253 PHE A C 1
ATOM 1979 O O . PHE A 1 253 ? 3.731 13.853 -18.814 1.00 31.84 253 PHE A O 1
ATOM 1986 N N . SER A 1 254 ? 2.445 15.676 -18.976 1.00 28.89 254 SER A N 1
ATOM 1987 C CA . SER A 1 254 ? 1.857 15.547 -17.642 1.00 28.89 254 SER A CA 1
ATOM 1988 C C . SER A 1 254 ? 0.668 14.588 -17.731 1.00 28.89 254 SER A C 1
ATOM 1990 O O . SER A 1 254 ? -0.446 14.992 -18.056 1.00 28.89 254 SER A O 1
ATOM 1992 N N . HIS A 1 255 ? 0.913 13.299 -17.496 1.00 39.31 255 HIS A N 1
ATOM 1993 C CA . HIS A 1 255 ? -0.159 12.325 -17.308 1.00 39.31 255 HIS A CA 1
ATOM 1994 C C . HIS A 1 255 ? -0.578 12.292 -15.837 1.00 39.31 255 HIS A C 1
ATOM 1996 O O . HIS A 1 255 ? 0.246 12.092 -14.942 1.00 39.31 255 HIS A O 1
ATOM 2002 N N . SER A 1 256 ? -1.879 12.471 -15.594 1.00 31.88 256 SER A N 1
ATOM 2003 C CA . SER A 1 256 ? -2.503 12.222 -14.294 1.00 31.88 256 SER A CA 1
ATOM 2004 C C . SER A 1 256 ? -2.360 10.735 -13.973 1.00 31.88 256 SER A C 1
ATOM 2006 O O . SER A 1 256 ? -3.109 9.901 -14.474 1.00 31.88 256 SER A O 1
ATOM 2008 N N . SER A 1 257 ? -1.328 10.401 -13.206 1.00 41.28 257 SER A N 1
ATOM 2009 C CA . SER A 1 257 ? -1.053 9.038 -12.770 1.00 41.28 257 SER A CA 1
ATOM 2010 C C . SER A 1 257 ? -1.724 8.827 -11.416 1.00 41.28 257 SER A C 1
ATOM 2012 O O . SER A 1 257 ? -1.604 9.672 -10.528 1.00 41.28 257 SER A O 1
ATOM 2014 N N . ALA A 1 258 ? -2.464 7.735 -11.257 1.00 43.88 258 ALA A N 1
ATOM 2015 C CA . ALA A 1 258 ? -3.156 7.407 -10.016 1.00 43.88 258 ALA A CA 1
ATOM 2016 C C . ALA A 1 258 ? -2.858 5.960 -9.626 1.00 43.88 258 ALA A C 1
ATOM 2018 O O . ALA A 1 258 ? -2.765 5.077 -10.480 1.00 43.88 258 ALA A O 1
ATOM 2019 N N . ILE A 1 259 ? -2.698 5.737 -8.325 1.00 56.97 259 ILE A N 1
ATOM 2020 C CA . ILE A 1 259 ? -2.523 4.415 -7.738 1.00 56.97 259 ILE A CA 1
ATOM 2021 C C . ILE A 1 259 ? -3.847 4.063 -7.071 1.00 56.97 259 ILE A C 1
ATOM 2023 O O . ILE A 1 259 ? -4.293 4.769 -6.165 1.00 56.97 259 ILE A O 1
ATOM 2027 N N . TYR A 1 260 ? -4.476 2.988 -7.520 1.00 52.12 260 TYR A N 1
ATOM 2028 C CA . TYR A 1 260 ? -5.680 2.453 -6.904 1.00 52.12 260 TYR A CA 1
ATOM 2029 C C . TYR A 1 260 ? -5.336 1.182 -6.146 1.00 52.12 260 TYR A C 1
ATOM 2031 O O . TYR A 1 260 ? -4.541 0.368 -6.612 1.00 52.12 260 TYR A O 1
ATOM 2039 N N . PHE A 1 261 ? -5.959 1.013 -4.993 1.00 61.09 261 PHE A N 1
ATOM 2040 C CA . PHE A 1 261 ? -5.913 -0.206 -4.212 1.00 61.09 261 PHE A CA 1
ATOM 2041 C C . PHE A 1 261 ? -7.300 -0.759 -3.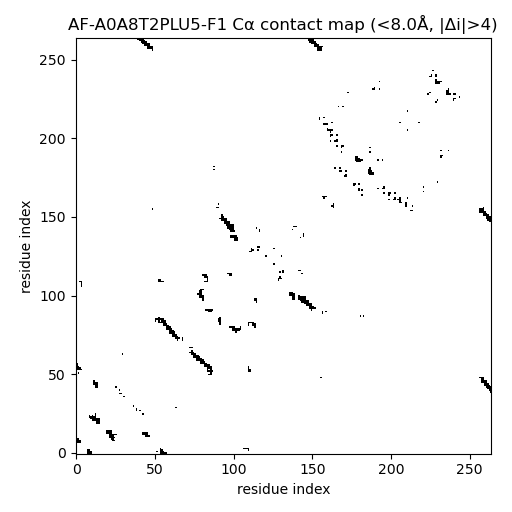991 1.00 61.09 261 PHE A C 1
ATOM 2043 O O . PHE A 1 261 ? -8.266 -0.000 -3.891 1.00 61.09 261 PHE A O 1
ATOM 2050 N N . PHE A 1 262 ? -7.330 -2.072 -3.840 1.00 54.25 262 PHE A N 1
ATOM 2051 C CA . PHE A 1 262 ? -8.441 -2.843 -3.332 1.00 54.25 262 PHE A CA 1
ATOM 2052 C C . PHE A 1 262 ? -7.934 -3.597 -2.110 1.00 54.25 262 PHE A C 1
ATOM 2054 O O . PHE A 1 262 ? -6.901 -4.263 -2.182 1.00 54.25 262 PHE A O 1
ATOM 2061 N N . ILE A 1 263 ? -8.625 -3.431 -0.991 1.00 55.19 263 ILE A N 1
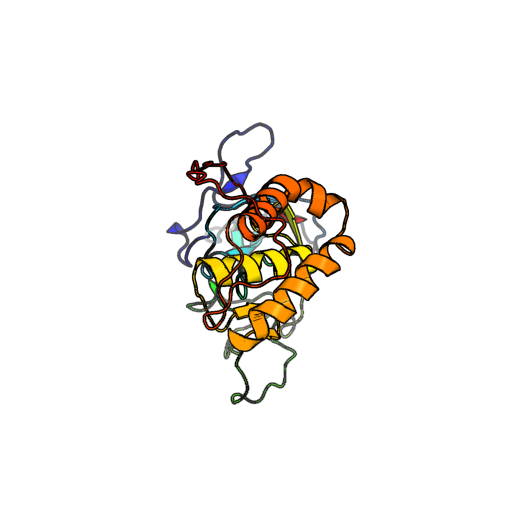ATOM 2062 C CA . ILE A 1 263 ? -8.472 -4.286 0.180 1.00 55.19 263 ILE A CA 1
ATOM 2063 C C . ILE A 1 263 ? -9.640 -5.264 0.132 1.00 55.19 263 ILE A C 1
ATOM 2065 O O . ILE A 1 263 ? -10.778 -4.793 0.143 1.00 55.19 263 ILE A O 1
ATOM 2069 N N . LEU A 1 264 ? -9.343 -6.558 0.016 1.00 45.53 264 LEU A N 1
ATOM 2070 C CA . LEU A 1 264 ? -10.302 -7.666 0.047 1.00 45.53 264 LEU A CA 1
ATOM 2071 C C . LEU A 1 264 ? -10.167 -8.445 1.360 1.00 45.53 264 LEU A C 1
ATOM 2073 O O . LEU A 1 264 ? -9.018 -8.582 1.858 1.00 45.53 264 LEU A O 1
#

Secondary structure (DSSP, 8-state):
-BSSSGGG--S-EE--TT--SEES---PPPPTT-SS------EEEEE-SS--TTBEEEEEEEEEPSS--TT--SEEEEEEEEEESEETTEEP-EEEEEE-BSSPPPTTGGGS-TTTTS----TT---SS----TT--BGGGG-EEEEEEEEEEESSS---HHHHHHHHHHHHHHHT--SEEETTEEE-GGGHHHHHHHHHHHGGGS-HHHHHHTHHHHHHHHHHHHHS--EETTEE-TTS-S------PPP-------EEEEE-

pLDDT: mean 78.63, std 18.43, range [28.89, 95.56]

Organism: NCBI:txid121402

InterPro domains:
  IPR026791 Dedicator of cytokinesis [PTHR23317] (1-235)
  IPR027007 C2 DOCK-type domain [PF14429] (7-161)
  IPR027007 C2 DOCK-type domain [PS51650] (1-153)
  IPR035892 C2 domain superfamily [G3DSA:2.60.40.150] (1-163)

Radius of gyration: 22.87 Å; Cα contacts (8 Å, |Δi|>4): 383; chains: 1; bounding box: 59×34×69 Å

Solvent-accessible surface area (backbone atoms only — not comparable to full-atom values): 16341 Å² total; per-residue (Å²): 55,66,44,89,53,79,86,31,45,44,62,31,30,62,42,61,100,91,43,95,55,54,28,62,72,88,80,79,88,86,69,83,96,52,96,77,75,84,81,89,63,74,47,43,33,54,48,66,72,78,78,50,50,45,24,27,50,78,47,74,41,66,50,74,54,94,68,86,52,92,94,56,73,57,65,42,80,61,28,31,37,60,45,39,40,36,56,92,91,38,72,63,65,47,81,41,61,36,25,37,23,62,47,80,80,61,90,73,42,38,67,38,72,69,72,68,79,79,69,94,64,61,90,90,67,68,83,70,74,68,69,78,76,82,89,70,51,46,43,82,83,53,39,56,77,45,75,40,32,35,46,76,52,46,74,81,62,64,89,47,68,38,57,41,51,38,53,53,51,53,49,28,63,74,70,68,48,70,70,37,68,61,86,94,46,77,45,45,74,92,50,41,66,63,52,47,53,51,31,60,65,41,46,79,75,42,59,68,67,61,50,64,69,38,37,70,60,52,51,52,53,53,50,45,45,50,78,50,45,56,66,59,96,86,41,69,49,79,87,59,70,76,94,74,91,72,94,78,81,85,76,85,79,86,71,92,60,55,30,37,36,38,37,74